Protein AF-0000000068383816 (afdb_homodimer)

pLDDT: mean 80.73, std 21.77, range [24.67, 98.69]

Sequence (370 aa):
SESLVKFLGFCISLQMESKLSLVQVYSIPSPNGDYIQQTVTVDNEKKVAIIHIHGGACSSETIFDYKHGYIAMRIFSQFACFVMKMEKHYFLEIEEIGRLAYELQMMRRMLSGKNLWVKYEPANSFFGDIKEWLIFGKPIEHLCRHIPVYKVERLKSEFPRRNSCFKAGILNIFNISICGKTKIQSESLVKFLGFCISLQMESKLSLVQVYSIPSPNGDYIQQTVTVDNEKKVAIIHIHGGACSSETIFDYKHGYIAMRIFSQFACFVMKMEKHYFLEIEEIGRLAYELQMMRRMLSGKNLWVKYEPANSFFGDIKEWLIFGKPIEHLCRHIPVYKVERLKSEFPRRNSCFKAGILNIFNISICGKTKIQ

Organism: Naja naja (NCBI:txid35670)

InterPro domains:
  IPR007084 BRICHOS domain [PF04089] (57-151)
  IPR007084 BRICHOS domain [PS50869] (54-152)
  IPR007084 BRICHOS domain [SM01039] (54-152)
  IPR051772 Gastrokine [PTHR16483] (23-182)

Structure (mmCIF, N/CA/C/O backbone):
data_AF-0000000068383816-model_v1
#
loop_
_entity.id
_entity.type
_entity.pdbx_description
1 polymer Gastrokine-2
#
loop_
_atom_site.group_PDB
_atom_site.id
_atom_site.type_symbol
_atom_site.label_atom_id
_atom_site.label_alt_id
_atom_site.label_comp_id
_atom_site.label_asym_id
_atom_site.label_entity_id
_atom_site.label_seq_id
_atom_site.pdbx_PDB_ins_code
_atom_site.Cartn_x
_atom_site.Cartn_y
_atom_site.Cartn_z
_atom_site.occupancy
_atom_site.B_iso_or_equiv
_atom_site.auth_seq_id
_atom_site.auth_comp_id
_atom_site.auth_asym_id
_atom_site.auth_atom_id
_atom_site.pdbx_PDB_model_num
ATOM 1 N N . SER A 1 1 ? 45.125 -2.578 3.311 1 24.89 1 SER A N 1
ATOM 2 C CA . SER A 1 1 ? 44 -3.486 3.131 1 24.89 1 SER A CA 1
ATOM 3 C C . SER A 1 1 ? 42.688 -2.826 3.537 1 24.89 1 SER A C 1
ATOM 5 O O . SER A 1 1 ? 41.75 -2.734 2.732 1 24.89 1 SER A O 1
ATOM 7 N N . GLU A 1 2 ? 41.781 -3.184 4.621 1 29.2 2 GLU A N 1
ATOM 8 C CA . GLU A 1 2 ? 40.375 -2.9 4.574 1 29.2 2 GLU A CA 1
ATOM 9 C C . GLU A 1 2 ? 40.094 -1.407 4.734 1 29.2 2 GLU A C 1
ATOM 11 O O . GLU A 1 2 ? 38.938 -0.999 4.949 1 29.2 2 GLU A O 1
ATOM 16 N N . SER A 1 3 ? 40.75 -0.587 4.465 1 24.72 3 SER A N 1
ATOM 17 C CA . SER A 1 3 ? 40.625 0.845 4.703 1 24.72 3 SER A CA 1
ATOM 18 C C . SER A 1 3 ? 39.562 1.454 3.797 1 24.72 3 SER A C 1
ATOM 20 O O . SER A 1 3 ? 38.75 2.273 4.242 1 24.72 3 SER A O 1
ATOM 22 N N . LEU A 1 4 ? 39.531 1.49 2.359 1 25.45 4 LEU A N 1
ATOM 23 C CA . LEU A 1 4 ? 39.219 2.396 1.262 1 25.45 4 LEU A CA 1
ATOM 24 C C . LEU A 1 4 ? 37.812 2.152 0.751 1 25.45 4 LEU A C 1
ATOM 26 O O . LEU A 1 4 ? 37.406 2.664 -0.303 1 25.45 4 LEU A O 1
ATOM 30 N N . VAL A 1 5 ? 36.938 1.295 1.045 1 26.3 5 VAL A N 1
ATOM 31 C CA . VAL A 1 5 ? 35.594 1.004 0.627 1 26.3 5 VAL A CA 1
ATOM 32 C C . VAL A 1 5 ? 34.688 2.188 0.961 1 26.3 5 VAL A C 1
ATOM 34 O O . VAL A 1 5 ? 34.188 2.307 2.09 1 26.3 5 VAL A O 1
ATOM 37 N N . LYS A 1 6 ? 35 3.688 0.8 1 26.39 6 LYS A N 1
ATOM 38 C CA . LYS A 1 6 ? 34.688 5.105 0.92 1 26.39 6 LYS A CA 1
ATOM 39 C C . LYS A 1 6 ? 33.406 5.445 0.13 1 26.39 6 LYS A C 1
ATOM 41 O O . LYS A 1 6 ? 32.969 4.664 -0.718 1 26.39 6 LYS A O 1
ATOM 46 N N . PHE A 1 7 ? 33.156 6.711 -0.547 1 24.67 7 PHE A N 1
ATOM 47 C CA . PHE A 1 7 ? 32.688 8.055 -0.873 1 24.67 7 PHE A CA 1
ATOM 48 C C . PHE A 1 7 ? 31.953 8.055 -2.203 1 24.67 7 PHE A C 1
ATOM 50 O O . PHE A 1 7 ? 31.266 9.031 -2.539 1 24.67 7 PHE A O 1
ATOM 57 N N . LEU A 1 8 ? 32.156 7.316 -3.223 1 26.72 8 LEU A N 1
ATOM 58 C CA . LEU A 1 8 ? 32 7.824 -4.582 1 26.72 8 LEU A CA 1
ATOM 59 C C . LEU A 1 8 ? 30.531 8.023 -4.926 1 26.72 8 LEU A C 1
ATOM 61 O O . LEU A 1 8 ? 29.656 7.426 -4.297 1 26.72 8 LEU A O 1
ATOM 65 N N . GLY A 1 9 ? 30.141 8.258 -6.336 1 27.19 9 GLY A N 1
ATOM 66 C CA . GLY A 1 9 ? 29.641 9.234 -7.293 1 27.19 9 GLY A CA 1
ATOM 67 C C . GLY A 1 9 ? 28.156 9.07 -7.598 1 27.19 9 GLY A C 1
ATOM 68 O O . GLY A 1 9 ? 27.469 10.047 -7.883 1 27.19 9 GLY A O 1
ATOM 69 N N . PHE A 1 10 ? 27.672 8.062 -7.953 1 26.97 10 PHE A N 1
ATOM 70 C CA . PHE A 1 10 ? 26.406 8.398 -8.586 1 26.97 10 PHE A CA 1
ATOM 71 C C . PHE A 1 10 ? 25.438 8.992 -7.57 1 26.97 10 PHE A C 1
ATOM 73 O O . PHE A 1 10 ? 25.047 8.328 -6.605 1 26.97 10 PHE A O 1
ATOM 80 N N . CYS A 1 11 ? 25.453 10.266 -7.102 1 29.86 11 CYS A N 1
ATOM 81 C CA . CYS A 1 11 ? 24.859 11.586 -7.309 1 29.86 11 CYS A CA 1
ATOM 82 C C . CYS A 1 11 ? 23.781 11.531 -8.391 1 29.86 11 CYS A C 1
ATOM 84 O O . CYS A 1 11 ? 24.094 11.469 -9.578 1 29.86 11 CYS A O 1
ATOM 86 N N . ILE A 1 12 ? 23.203 10.438 -8.711 1 31.75 12 ILE A N 1
ATOM 87 C CA . ILE A 1 12 ? 21.969 10.68 -9.445 1 31.75 12 ILE A CA 1
ATOM 88 C C . ILE A 1 12 ? 21.453 12.07 -9.125 1 31.75 12 ILE A C 1
ATOM 90 O O . ILE A 1 12 ? 21.078 12.359 -7.984 1 31.75 12 ILE A O 1
ATOM 94 N N . SER A 1 13 ? 22.094 12.992 -9.656 1 30.14 13 SER A N 1
ATOM 95 C CA . SER A 1 13 ? 21.797 14.391 -9.977 1 30.14 13 SER A CA 1
ATOM 96 C C . SER A 1 13 ? 20.328 14.562 -10.367 1 30.14 13 SER A C 1
ATOM 98 O O . SER A 1 13 ? 19.953 14.273 -11.508 1 30.14 13 SER A O 1
ATOM 100 N N . LEU A 1 14 ? 19.422 13.805 -10.023 1 30.92 14 LEU A N 1
ATOM 101 C CA . LEU A 1 14 ? 18.188 14.586 -10.109 1 30.92 14 LEU A CA 1
ATOM 102 C C . LEU A 1 14 ? 18.469 16.078 -9.977 1 30.92 14 LEU A C 1
ATOM 104 O O . LEU A 1 14 ? 18.641 16.578 -8.867 1 30.92 14 LEU A O 1
ATOM 108 N N . GLN A 1 15 ? 19.406 16.578 -10.719 1 30.91 15 GLN A N 1
ATOM 109 C CA . GLN A 1 15 ? 19.344 17.875 -11.375 1 30.91 15 GLN A CA 1
ATOM 110 C C . GLN A 1 15 ? 17.938 18.203 -11.875 1 30.91 15 GLN A C 1
ATOM 112 O O . GLN A 1 15 ? 17.562 17.781 -12.969 1 30.91 15 GLN A O 1
ATOM 117 N N . MET A 1 16 ? 16.859 17.703 -11.281 1 31.56 16 MET A N 1
ATOM 118 C CA . MET A 1 16 ? 15.766 18.641 -11.508 1 31.56 16 MET A CA 1
ATOM 119 C C . MET A 1 16 ? 16.312 20.031 -11.797 1 31.56 16 MET A C 1
ATOM 121 O O . MET A 1 16 ? 16.859 20.688 -10.914 1 31.56 16 MET A O 1
ATOM 125 N N . GLU A 1 17 ? 17.078 20.25 -12.805 1 35.31 17 GLU A N 1
ATOM 126 C CA . GLU A 1 17 ? 16.875 21.594 -13.336 1 35.31 17 GLU A CA 1
ATOM 127 C C . GLU A 1 17 ? 15.492 22.141 -12.961 1 35.31 17 GLU A C 1
ATOM 129 O O . GLU A 1 17 ? 14.508 21.875 -13.656 1 35.31 17 GLU A O 1
ATOM 134 N N . SER A 1 18 ? 15.023 21.672 -11.977 1 32.88 18 SER A N 1
ATOM 135 C CA . SER A 1 18 ? 13.867 22.422 -11.508 1 32.88 18 SER A CA 1
ATOM 136 C C . SER A 1 18 ? 14 23.906 -11.859 1 32.88 18 SER A C 1
ATOM 138 O O . SER A 1 18 ? 14.977 24.562 -11.477 1 32.88 18 SER A O 1
ATOM 140 N N . LYS A 1 19 ? 13.977 24.375 -12.836 1 35.88 19 LYS A N 1
ATOM 141 C CA . LYS A 1 19 ? 13.234 25.609 -12.641 1 35.88 19 LYS A CA 1
ATOM 142 C C . LYS A 1 19 ? 12.5 25.609 -11.297 1 35.88 19 LYS A C 1
ATOM 144 O O . LYS A 1 19 ? 11.68 24.719 -11.039 1 35.88 19 LYS A O 1
ATOM 149 N N . LEU A 1 20 ? 13.148 25.766 -10.039 1 42.06 20 LEU A N 1
ATOM 150 C CA . LEU A 1 20 ? 12.836 25.891 -8.625 1 42.06 20 LEU A CA 1
ATOM 151 C C . LEU A 1 20 ? 11.352 26.156 -8.414 1 42.06 20 LEU A C 1
ATOM 153 O O . LEU A 1 20 ? 10.898 27.297 -8.453 1 42.06 20 LEU A O 1
ATOM 157 N N . SER A 1 21 ? 10.633 25.578 -9.062 1 54.44 21 SER A N 1
ATOM 158 C CA . SER A 1 21 ? 9.312 25.953 -8.578 1 54.44 21 SER A CA 1
ATOM 159 C C . SER A 1 21 ? 9.227 25.844 -7.059 1 54.44 21 SER A C 1
ATOM 161 O O . SER A 1 21 ? 9.727 24.891 -6.473 1 54.44 21 SER A O 1
ATOM 163 N N . LEU A 1 22 ? 9.328 26.891 -6.426 1 75.31 22 LEU A N 1
ATOM 164 C CA . LEU A 1 22 ? 9.156 27.109 -4.996 1 75.31 22 LEU A CA 1
ATOM 165 C C . LEU A 1 22 ? 8.039 26.219 -4.441 1 75.31 22 LEU A C 1
ATOM 167 O O . LEU A 1 22 ? 8.07 25.844 -3.268 1 75.31 22 LEU A O 1
ATOM 171 N N . VAL A 1 23 ? 7.262 25.625 -5.445 1 75.25 23 VAL A N 1
ATOM 172 C CA . VAL A 1 23 ? 6.148 24.781 -5.012 1 75.25 23 VAL A CA 1
ATOM 173 C C . VAL A 1 23 ? 6.25 23.422 -5.676 1 75.25 23 VAL A C 1
ATOM 175 O O . VAL A 1 23 ? 6.418 23.312 -6.895 1 75.25 23 VAL A O 1
ATOM 178 N N . GLN A 1 24 ? 6.336 22.25 -4.977 1 82.88 24 GLN A N 1
ATOM 179 C CA . GLN A 1 24 ? 6.348 20.859 -5.445 1 82.88 24 GLN A CA 1
ATOM 180 C C . GLN A 1 24 ? 5.039 20.156 -5.113 1 82.88 24 GLN A C 1
ATOM 182 O O . GLN A 1 24 ? 4.496 20.328 -4.016 1 82.88 24 GLN A O 1
ATOM 187 N N . VAL A 1 25 ? 4.477 19.438 -6.094 1 82.81 25 VAL A N 1
ATOM 188 C CA . VAL A 1 25 ? 3.213 18.719 -5.91 1 82.81 25 VAL A CA 1
ATOM 189 C C . VAL A 1 25 ? 3.398 17.234 -6.215 1 82.81 25 VAL A C 1
ATOM 191 O O . VAL A 1 25 ? 3.965 16.875 -7.25 1 82.81 25 VAL A O 1
ATOM 194 N N . TYR A 1 26 ? 2.99 16.406 -5.328 1 87.56 26 TYR A N 1
ATOM 195 C CA . TYR A 1 26 ? 3.059 14.961 -5.48 1 87.56 26 TYR A CA 1
ATOM 196 C C . TYR A 1 26 ? 1.674 14.336 -5.375 1 87.56 26 TYR A C 1
ATOM 198 O O . TYR A 1 26 ? 0.978 14.516 -4.375 1 87.56 26 TYR A O 1
ATOM 206 N N . SER A 1 27 ? 1.287 13.609 -6.426 1 85.88 27 SER A N 1
ATOM 207 C CA . SER A 1 27 ? 0.044 12.844 -6.426 1 85.88 27 SER A CA 1
ATOM 208 C C . SER A 1 27 ? 0.303 11.367 -6.148 1 85.88 27 SER A C 1
ATOM 210 O O . SER A 1 27 ? 0.992 10.703 -6.922 1 85.88 27 SER A O 1
ATOM 212 N N . ILE A 1 28 ? -0.219 10.93 -5.098 1 83.5 28 ILE A N 1
ATOM 213 C CA . ILE A 1 28 ? 0.067 9.57 -4.66 1 83.5 28 ILE A CA 1
ATOM 214 C C . ILE A 1 28 ? -1.201 8.727 -4.746 1 83.5 28 ILE A C 1
ATOM 216 O O . ILE A 1 28 ? -2.152 8.945 -3.996 1 83.5 28 ILE A O 1
ATOM 220 N N . PRO A 1 29 ? -1.196 7.816 -5.59 1 75.44 29 PRO A N 1
ATOM 221 C CA . PRO A 1 29 ? -2.367 6.945 -5.688 1 75.44 29 PRO A CA 1
ATOM 222 C C . PRO A 1 29 ? -2.445 5.93 -4.547 1 75.44 29 PRO A C 1
ATOM 224 O O . PRO A 1 29 ? -1.446 5.68 -3.871 1 75.44 29 PRO A O 1
ATOM 227 N N . SER A 1 30 ? -3.66 5.461 -4.305 1 70.69 30 SER A N 1
ATOM 228 C CA . SER A 1 30 ? -3.85 4.402 -3.32 1 70.69 30 SER A CA 1
ATOM 229 C C . SER A 1 30 ? -3.229 3.092 -3.791 1 70.69 30 SER A C 1
ATOM 231 O O . SER A 1 30 ? -3.244 2.783 -4.984 1 70.69 30 SER A O 1
ATOM 233 N N . PRO A 1 31 ? -2.598 2.373 -2.855 1 61.19 31 PRO A N 1
ATOM 234 C CA . PRO A 1 31 ? -1.978 1.115 -3.281 1 61.19 31 PRO A CA 1
ATOM 235 C C . PRO A 1 31 ? -3.002 0.068 -3.713 1 61.19 31 PRO A C 1
ATOM 237 O O . PRO A 1 31 ? -2.678 -0.833 -4.488 1 61.19 31 PRO A O 1
ATOM 240 N N . ASN A 1 32 ? -4.129 0.081 -3.021 1 56.88 32 ASN A N 1
ATOM 241 C CA . ASN A 1 32 ? -5.078 -1.01 -3.215 1 56.88 32 ASN A CA 1
ATOM 242 C C . ASN A 1 32 ? -6.066 -0.702 -4.34 1 56.88 32 ASN A C 1
ATOM 244 O O . ASN A 1 32 ? -7.098 -1.361 -4.461 1 56.88 32 ASN A O 1
ATOM 248 N N . GLY A 1 33 ? -5.66 0.242 -5.094 1 55.19 33 GLY A N 1
ATOM 249 C CA . GLY A 1 33 ? -6.59 0.592 -6.156 1 55.19 33 GLY A CA 1
ATOM 250 C C . GLY A 1 33 ? -7.852 1.264 -5.648 1 55.19 33 GLY A C 1
ATOM 251 O O . GLY A 1 33 ? -8.812 1.436 -6.398 1 55.19 33 GLY A O 1
ATOM 252 N N . ASP A 1 34 ? -7.785 1.363 -4.344 1 60.03 34 ASP A N 1
ATOM 253 C CA . ASP A 1 34 ? -8.977 2.062 -3.861 1 60.03 34 ASP A CA 1
ATOM 254 C C . ASP A 1 34 ? -8.969 3.525 -4.297 1 60.03 34 ASP A C 1
ATOM 256 O O . ASP A 1 34 ? -8.062 3.959 -5.016 1 60.03 34 ASP A O 1
ATOM 260 N N . TYR A 1 35 ? -10.086 4.094 -4.113 1 64.38 35 TYR A N 1
ATOM 261 C CA . TYR A 1 35 ? -10.32 5.434 -4.637 1 64.38 35 TYR A CA 1
ATOM 262 C C . TYR A 1 35 ? -9.648 6.488 -3.764 1 64.38 35 TYR A C 1
ATOM 264 O O . TYR A 1 35 ? -9.758 7.688 -4.027 1 64.38 35 TYR A O 1
ATOM 272 N N . ILE A 1 36 ? -8.852 6.055 -2.77 1 74.38 36 ILE A N 1
ATOM 273 C CA . ILE A 1 36 ? -8.258 7.062 -1.896 1 74.38 36 ILE A CA 1
ATOM 274 C C . ILE A 1 36 ? -6.93 7.539 -2.482 1 74.38 36 ILE A C 1
ATOM 276 O O . ILE A 1 36 ? -6.023 6.734 -2.715 1 74.38 36 ILE A O 1
ATOM 280 N N . GLN A 1 37 ? -6.883 8.734 -2.879 1 86.19 37 GLN A N 1
ATOM 281 C CA . GLN A 1 37 ? -5.691 9.391 -3.404 1 86.19 37 GLN A CA 1
ATOM 282 C C . GLN A 1 37 ? -5.262 10.547 -2.508 1 86.19 37 GLN A C 1
ATOM 284 O O . GLN A 1 37 ? -6.07 11.094 -1.756 1 86.19 37 GLN A O 1
ATOM 289 N N . GLN A 1 38 ? -3.99 10.758 -2.504 1 92.44 38 GLN A N 1
ATOM 290 C CA . GLN A 1 38 ? -3.551 11.93 -1.751 1 92.44 38 GLN A CA 1
ATOM 291 C C . GLN A 1 38 ? -2.604 12.789 -2.578 1 92.44 38 GLN A C 1
ATOM 293 O O . GLN A 1 38 ? -1.92 12.289 -3.475 1 92.44 38 GLN A O 1
ATOM 298 N N . THR A 1 39 ? -2.707 14.117 -2.342 1 93.44 39 THR A N 1
ATOM 299 C CA . THR A 1 39 ? -1.828 15.094 -2.977 1 93.44 39 THR A CA 1
ATOM 300 C C . THR A 1 39 ? -1.02 15.852 -1.93 1 93.44 39 THR A C 1
ATOM 302 O O . THR A 1 39 ? -1.569 16.312 -0.926 1 93.44 39 THR A O 1
ATOM 305 N N . VAL A 1 40 ? 0.266 15.859 -2.137 1 95.44 40 VAL A N 1
ATOM 306 C CA . VAL A 1 40 ? 1.178 16.578 -1.247 1 95.44 40 VAL A CA 1
ATOM 307 C C . VAL A 1 40 ? 1.784 17.766 -1.979 1 95.44 40 VAL A C 1
ATOM 309 O O . VAL A 1 40 ? 2.439 17.609 -3.01 1 95.44 40 VAL A O 1
ATOM 312 N N . THR A 1 41 ? 1.507 18.984 -1.49 1 95.88 41 THR A N 1
ATOM 313 C CA . THR A 1 41 ? 2.088 20.219 -2.012 1 95.88 41 THR A CA 1
ATOM 314 C C . THR A 1 41 ? 3.076 20.812 -1.015 1 95.88 41 THR A C 1
ATOM 316 O O . THR A 1 41 ? 2.73 21.047 0.145 1 95.88 41 THR A O 1
ATOM 319 N N . VAL A 1 42 ? 4.285 21.016 -1.474 1 95.31 42 VAL A N 1
ATOM 320 C CA . VAL A 1 42 ? 5.312 21.609 -0.622 1 95.31 42 VAL A CA 1
ATOM 321 C C . VAL A 1 42 ? 5.738 22.953 -1.186 1 95.31 42 VAL A C 1
ATOM 323 O O . VAL A 1 42 ? 6.25 23.031 -2.305 1 95.31 42 VAL A O 1
ATOM 326 N N . ASP A 1 43 ? 5.414 23.984 -0.434 1 94.94 43 ASP A N 1
ATOM 327 C CA . ASP A 1 43 ? 5.863 25.344 -0.755 1 94.94 43 ASP A CA 1
ATOM 328 C C . ASP A 1 43 ? 7.086 25.719 0.075 1 94.94 43 ASP A C 1
ATOM 330 O O . ASP A 1 43 ? 6.957 26.141 1.226 1 94.94 43 ASP A O 1
ATOM 334 N N . ASN A 1 44 ? 8.219 25.688 -0.536 1 90.94 44 ASN A N 1
ATOM 335 C CA . ASN A 1 44 ? 9.461 25.906 0.194 1 90.94 44 ASN A CA 1
ATOM 336 C C . ASN A 1 44 ? 9.688 27.391 0.485 1 90.94 44 ASN A C 1
ATOM 338 O O . ASN A 1 44 ? 10.414 27.75 1.415 1 90.94 44 ASN A O 1
ATOM 342 N N . GLU A 1 45 ? 9.133 28.156 -0.297 1 91.62 45 GLU A N 1
ATOM 343 C CA . GLU A 1 45 ? 9.234 29.594 -0.061 1 91.62 45 GLU A CA 1
ATOM 344 C C . GLU A 1 45 ? 8.445 30.016 1.176 1 91.62 45 GLU A C 1
ATOM 346 O O . GLU A 1 45 ? 8.961 30.719 2.041 1 91.62 45 GLU A O 1
ATOM 351 N N . LYS A 1 46 ? 7.273 29.531 1.236 1 94.56 46 LYS A N 1
ATOM 352 C CA . LYS A 1 46 ? 6.391 29.891 2.342 1 94.56 46 LYS A CA 1
ATOM 353 C C . LYS A 1 46 ? 6.59 28.953 3.531 1 94.56 46 LYS A C 1
ATOM 355 O O . LYS A 1 46 ? 6.086 29.219 4.625 1 94.56 46 LYS A O 1
ATOM 360 N N . LYS A 1 47 ? 7.355 27.875 3.318 1 95.31 47 LYS A N 1
ATOM 361 C CA . LYS A 1 47 ? 7.625 26.844 4.324 1 95.31 47 LYS A CA 1
ATOM 362 C C . LYS A 1 47 ? 6.328 26.203 4.82 1 95.31 47 LYS A C 1
ATOM 364 O O . LYS A 1 47 ? 6.109 26.094 6.027 1 95.31 47 LYS A O 1
ATOM 369 N N . VAL A 1 48 ? 5.535 25.828 3.832 1 97.19 48 VAL A N 1
ATOM 370 C CA . VAL A 1 48 ? 4.238 25.219 4.105 1 97.19 48 VAL A CA 1
ATOM 371 C C . VAL A 1 48 ? 4.074 23.953 3.277 1 97.19 48 VAL A C 1
ATOM 373 O O . VAL A 1 48 ? 4.422 23.922 2.094 1 97.19 48 VAL A O 1
ATOM 376 N N . ALA A 1 49 ? 3.594 22.906 3.949 1 97.56 49 ALA A N 1
ATOM 377 C CA . ALA A 1 49 ? 3.172 21.703 3.246 1 97.56 49 ALA A CA 1
ATOM 378 C C . ALA A 1 49 ? 1.665 21.484 3.377 1 97.56 49 ALA A C 1
ATOM 380 O O . ALA A 1 49 ? 1.11 21.594 4.473 1 97.56 49 ALA A O 1
ATOM 381 N N . ILE A 1 50 ? 0.998 21.266 2.246 1 97.94 50 ILE A N 1
ATOM 382 C CA . ILE A 1 50 ? -0.445 21.047 2.207 1 97.94 50 ILE A CA 1
ATOM 383 C C . ILE A 1 50 ? -0.746 19.641 1.681 1 97.94 50 ILE A C 1
ATOM 385 O O . ILE A 1 50 ? -0.296 19.266 0.594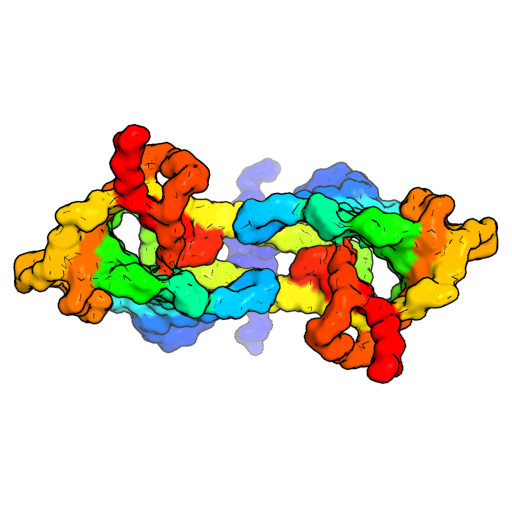 1 97.94 50 ILE A O 1
ATOM 389 N N . ILE A 1 51 ? -1.486 18.891 2.465 1 97.5 51 ILE A N 1
ATOM 390 C CA . ILE A 1 51 ? -1.846 17.531 2.094 1 97.5 51 ILE A CA 1
ATOM 391 C C . ILE A 1 51 ? -3.357 17.422 1.907 1 97.5 51 ILE A C 1
ATOM 393 O O . ILE A 1 51 ? -4.125 17.812 2.791 1 97.5 51 ILE A O 1
ATOM 397 N N . HIS A 1 52 ? -3.746 16.969 0.771 1 96.62 52 HIS A N 1
ATOM 398 C CA . HIS A 1 52 ? -5.145 16.656 0.507 1 96.62 52 HIS A CA 1
ATOM 399 C C . HIS A 1 52 ? -5.367 15.148 0.422 1 96.62 52 HIS A C 1
ATOM 401 O O . HIS A 1 52 ? -4.762 14.477 -0.416 1 96.62 52 HIS A O 1
ATOM 407 N N . ILE A 1 53 ? -6.125 14.664 1.239 1 93.38 53 ILE A N 1
ATOM 408 C CA . ILE A 1 53 ? -6.598 13.289 1.116 1 93.38 53 ILE A CA 1
ATOM 409 C C . ILE A 1 53 ? -7.98 13.273 0.469 1 93.38 53 ILE A C 1
ATOM 411 O O . ILE A 1 53 ? -8.922 13.875 0.99 1 93.38 53 ILE A O 1
ATOM 415 N N . HIS A 1 54 ? -7.996 12.68 -0.676 1 90.88 54 HIS A N 1
ATOM 416 C CA . HIS A 1 54 ? -9.25 12.5 -1.402 1 90.88 54 HIS A CA 1
ATOM 417 C C . HIS A 1 54 ? -9.852 11.125 -1.138 1 90.88 54 HIS A C 1
ATOM 419 O O . HIS A 1 54 ? -9.484 10.148 -1.798 1 90.88 54 HIS A O 1
ATOM 425 N N . GLY A 1 55 ? -10.703 11.102 -0.193 1 87.88 55 GLY A N 1
ATOM 426 C CA . GLY A 1 55 ? -11.266 9.812 0.193 1 87.88 55 GLY A CA 1
ATOM 427 C C . GLY A 1 55 ? -12.766 9.867 0.447 1 87.88 55 GLY A C 1
ATOM 428 O O . GLY A 1 55 ? -13.266 9.227 1.37 1 87.88 55 GLY A O 1
ATOM 429 N N . GLY A 1 56 ? -13.469 10.695 -0.321 1 87.44 56 GLY A N 1
ATOM 430 C CA . GLY A 1 56 ? -14.898 10.797 -0.09 1 87.44 56 GLY A CA 1
ATOM 431 C C . GLY A 1 56 ? -15.242 11.273 1.309 1 87.44 56 GLY A C 1
ATOM 432 O O . GLY A 1 56 ? -14.836 12.359 1.719 1 87.44 56 GLY A O 1
ATOM 433 N N . ALA A 1 57 ? -15.812 10.398 2.107 1 86.62 57 ALA A N 1
ATOM 434 C CA . ALA A 1 57 ? -16.203 10.75 3.469 1 86.62 57 ALA A CA 1
ATOM 435 C C . ALA A 1 57 ? -14.992 10.867 4.383 1 86.62 57 ALA A C 1
ATOM 437 O O . ALA A 1 57 ? -15.078 11.438 5.473 1 86.62 57 ALA A O 1
ATOM 438 N N . CYS A 1 58 ? -13.859 10.375 3.936 1 86.5 58 CYS A N 1
ATOM 439 C CA . CYS A 1 58 ? -12.641 10.422 4.73 1 86.5 58 CYS A CA 1
ATOM 440 C C . CYS A 1 58 ? -11.695 11.5 4.223 1 86.5 58 CYS A C 1
ATOM 442 O O . CYS A 1 58 ? -10.516 11.516 4.566 1 86.5 58 CYS A O 1
ATOM 444 N N . SER A 1 59 ? -12.297 12.336 3.383 1 93.69 59 SER A N 1
ATOM 445 C CA . SER A 1 59 ? -11.461 13.398 2.82 1 93.69 59 SER A CA 1
ATOM 446 C C . SER A 1 59 ? -11.008 14.375 3.898 1 93.69 59 SER A C 1
ATOM 448 O O . SER A 1 59 ? -11.773 14.719 4.801 1 93.69 59 SER A O 1
ATOM 450 N N . SER A 1 60 ? -9.836 14.773 3.818 1 97.12 60 SER A N 1
ATOM 451 C CA . SER A 1 60 ? -9.266 15.711 4.781 1 97.12 60 SER A CA 1
ATOM 452 C C . SER A 1 60 ? -8.188 16.578 4.137 1 97.12 60 SER A C 1
ATOM 454 O O . SER A 1 60 ? -7.707 16.266 3.043 1 97.12 60 SER A O 1
ATOM 456 N N . GLU A 1 61 ? -7.941 17.688 4.746 1 98 61 GLU A N 1
ATOM 457 C CA . GLU A 1 61 ? -6.832 18.562 4.371 1 98 61 GLU A CA 1
ATOM 458 C C . GLU A 1 61 ? -5.961 18.891 5.578 1 98 61 GLU A C 1
ATOM 460 O O . GLU A 1 61 ? -6.473 19.266 6.633 1 98 61 GLU A O 1
ATOM 465 N N . THR A 1 62 ? -4.688 18.656 5.453 1 98.5 62 THR A N 1
ATOM 466 C CA . THR A 1 62 ? -3.723 18.938 6.508 1 98.5 62 THR A CA 1
ATOM 467 C C . THR A 1 62 ? -2.717 20 6.051 1 98.5 62 THR A C 1
ATOM 469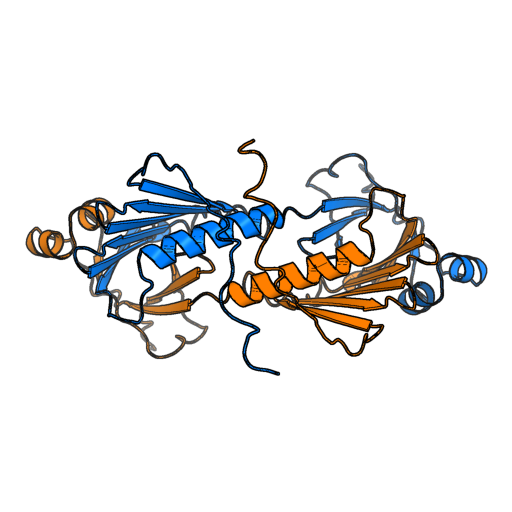 O O . THR A 1 62 ? -2.209 19.938 4.93 1 98.5 62 THR A O 1
ATOM 472 N N . ILE A 1 63 ? -2.482 20.969 6.906 1 98.5 63 ILE A N 1
ATOM 473 C CA . ILE A 1 63 ? -1.473 21.984 6.629 1 98.5 63 ILE A CA 1
ATOM 474 C C . ILE A 1 63 ? -0.389 21.938 7.703 1 98.5 63 ILE A C 1
ATOM 476 O O . ILE A 1 63 ? -0.688 22 8.898 1 98.5 63 ILE A O 1
ATOM 480 N N . PHE A 1 64 ? 0.829 21.734 7.273 1 97.88 64 PHE A N 1
ATOM 481 C CA . PHE A 1 64 ? 2.004 21.969 8.102 1 97.88 64 PHE A CA 1
ATOM 482 C C . PHE A 1 64 ? 2.576 23.359 7.855 1 97.88 64 PHE A C 1
ATOM 484 O O . PHE A 1 64 ? 3.121 23.625 6.781 1 97.88 64 PHE A O 1
ATOM 491 N N . ASP A 1 65 ? 2.426 24.219 8.797 1 97.62 65 ASP A N 1
ATOM 492 C CA . ASP A 1 65 ? 2.975 25.562 8.688 1 97.62 65 ASP A CA 1
ATOM 493 C C . ASP A 1 65 ? 4.254 25.703 9.508 1 97.62 65 ASP A C 1
ATOM 495 O O . ASP A 1 65 ? 4.203 25.984 10.711 1 97.62 65 ASP A O 1
ATOM 499 N N . TYR A 1 66 ? 5.363 25.641 8.852 1 96 66 TYR A N 1
ATOM 500 C CA . TYR A 1 66 ? 6.645 25.609 9.547 1 96 66 TYR A CA 1
ATOM 501 C C . TYR A 1 66 ? 7.082 27 9.977 1 96 66 TYR A C 1
ATOM 503 O O . TYR A 1 66 ? 7.914 27.156 10.875 1 96 66 TYR A O 1
ATOM 511 N N . LYS A 1 67 ? 6.598 27.953 9.289 1 95.38 67 LYS A N 1
ATOM 512 C CA . LYS A 1 67 ? 6.926 29.312 9.664 1 95.38 67 LYS A CA 1
ATOM 513 C C . LYS A 1 67 ? 6.359 29.672 11.039 1 95.38 67 LYS A C 1
ATOM 515 O O . LYS A 1 67 ? 7.031 30.297 11.852 1 95.38 67 LYS A O 1
ATOM 520 N N . HIS A 1 68 ? 5.141 29.297 11.297 1 96.31 68 HIS A N 1
ATOM 521 C CA . HIS A 1 68 ? 4.473 29.625 12.555 1 96.31 68 HIS A CA 1
ATOM 522 C C . HIS A 1 68 ? 4.555 28.484 13.547 1 96.31 68 HIS A C 1
ATOM 524 O O . HIS A 1 68 ? 4.246 28.656 14.734 1 96.31 68 HIS A O 1
ATOM 530 N N . GLY A 1 69 ? 4.855 27.234 13.039 1 96.06 69 GLY A N 1
ATOM 531 C CA . GLY A 1 69 ? 5.098 26.109 13.922 1 96.06 69 GLY A CA 1
ATOM 532 C C . GLY A 1 69 ? 3.826 25.375 14.32 1 96.06 69 GLY A C 1
ATOM 533 O O . GLY A 1 69 ? 3.734 24.844 15.43 1 96.06 69 GLY A O 1
ATOM 534 N N . TYR A 1 70 ? 2.797 25.5 13.5 1 97.5 70 TYR A N 1
ATOM 535 C CA . TYR A 1 70 ? 1.531 24.844 13.82 1 97.5 70 TYR A CA 1
ATOM 536 C C . TYR A 1 70 ? 1.097 23.906 12.695 1 97.5 70 TYR A C 1
ATOM 538 O O . TYR A 1 70 ? 1.502 24.094 11.539 1 97.5 70 TYR A O 1
ATOM 546 N N . ILE A 1 71 ? 0.321 22.875 13.07 1 98 71 ILE A N 1
ATOM 547 C CA . ILE A 1 71 ? -0.354 21.984 12.133 1 98 71 ILE A CA 1
ATOM 548 C C . ILE A 1 71 ? -1.866 22.141 12.273 1 98 71 ILE A C 1
ATOM 550 O O . ILE A 1 71 ? -2.379 22.344 13.375 1 98 71 ILE A O 1
ATOM 554 N N . ALA A 1 72 ? -2.555 22.125 11.188 1 98.62 72 ALA A N 1
ATOM 555 C CA . ALA A 1 72 ? -4.016 22.125 11.18 1 98.62 72 ALA A CA 1
ATOM 556 C C . ALA A 1 72 ? -4.562 21.016 10.297 1 98.62 72 ALA A C 1
ATOM 558 O O . ALA A 1 72 ? -4.039 20.75 9.211 1 98.62 72 ALA A O 1
ATOM 559 N N . MET A 1 73 ? -5.59 20.359 10.773 1 98.69 73 MET A N 1
ATOM 560 C CA . MET A 1 73 ? -6.254 19.266 10.07 1 98.69 73 MET A CA 1
ATOM 561 C C . MET A 1 73 ? -7.754 19.516 9.969 1 98.69 73 MET A C 1
ATOM 563 O O . MET A 1 73 ? -8.453 19.562 10.984 1 98.69 73 MET A O 1
ATOM 567 N N . ARG A 1 74 ? -8.195 19.719 8.758 1 98.44 74 ARG A N 1
ATOM 568 C CA . ARG A 1 74 ? -9.625 19.859 8.523 1 98.44 74 ARG A CA 1
ATOM 569 C C . ARG A 1 74 ? -10.25 18.547 8.086 1 98.44 74 ARG A C 1
ATOM 571 O O . ARG A 1 74 ? -9.859 17.969 7.062 1 98.44 74 ARG A O 1
ATOM 578 N N . ILE A 1 75 ? -11.18 18.094 8.93 1 97.75 75 ILE A N 1
ATOM 579 C CA . ILE A 1 75 ? -11.953 16.891 8.609 1 97.75 75 ILE A CA 1
ATOM 580 C C . ILE A 1 75 ? -13.312 17.297 8.047 1 97.75 75 ILE A C 1
ATOM 582 O O . ILE A 1 75 ? -14.18 17.781 8.781 1 97.75 75 ILE A O 1
ATOM 586 N N . PHE A 1 76 ? -13.562 16.969 6.777 1 96.44 76 PHE A N 1
ATOM 587 C CA . PHE A 1 76 ? -14.719 17.516 6.082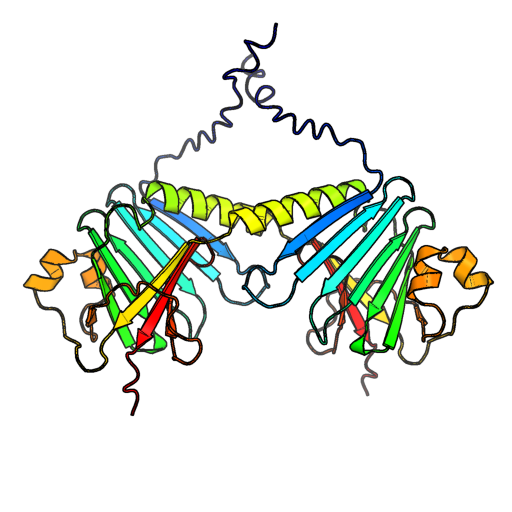 1 96.44 76 PHE A CA 1
ATOM 588 C C . PHE A 1 76 ? -16.016 16.906 6.602 1 96.44 76 PHE A C 1
ATOM 590 O O . PHE A 1 76 ? -17.016 17.594 6.754 1 96.44 76 PHE A O 1
ATOM 597 N N . SER A 1 77 ? -15.906 15.672 6.871 1 94.44 77 SER A N 1
ATOM 598 C CA . SER A 1 77 ? -17.094 14.992 7.363 1 94.44 77 SER A CA 1
ATOM 599 C C . SER A 1 77 ? -17.516 15.523 8.727 1 94.44 77 SER A C 1
ATOM 601 O O . SER A 1 77 ? -18.703 15.453 9.086 1 94.44 77 SER A O 1
ATOM 603 N N . GLN A 1 78 ? -16.656 16.109 9.453 1 94.19 78 GLN A N 1
ATOM 604 C CA . GLN A 1 78 ? -16.938 16.609 10.797 1 94.19 78 GLN A CA 1
ATOM 605 C C . GLN A 1 78 ? -17.203 18.109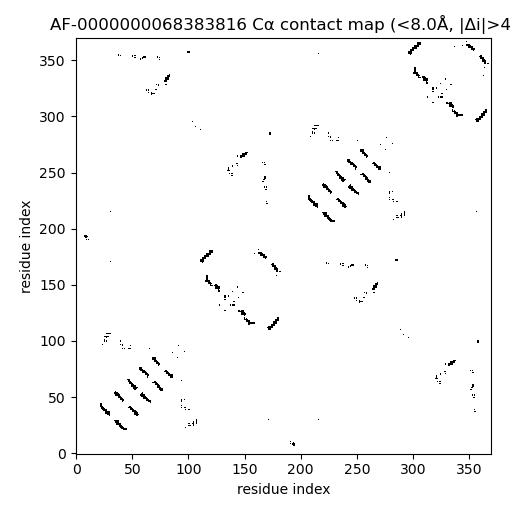 10.773 1 94.19 78 GLN A C 1
ATOM 607 O O . GLN A 1 78 ? -17.609 18.688 11.781 1 94.19 78 GLN A O 1
ATOM 612 N N . PHE A 1 79 ? -16.969 18.703 9.641 1 96 79 PHE A N 1
ATOM 613 C CA . PHE A 1 79 ? -17.078 20.141 9.539 1 96 79 PHE A CA 1
ATOM 614 C C . PHE A 1 79 ? -16.328 20.828 10.68 1 96 79 PHE A C 1
ATOM 616 O O . PHE A 1 79 ? -16.875 21.688 11.359 1 96 79 PHE A O 1
ATOM 623 N N . ALA A 1 80 ? -15.109 20.375 10.836 1 97.31 80 ALA A N 1
ATOM 624 C CA . ALA A 1 80 ? -14.312 20.891 11.945 1 97.31 80 ALA A CA 1
ATOM 625 C C . ALA A 1 80 ? -12.828 20.891 11.602 1 97.31 80 ALA A C 1
ATOM 627 O O . ALA A 1 80 ? -12.398 20.172 10.695 1 97.31 80 ALA A O 1
ATOM 628 N N . CYS A 1 81 ? -12.172 21.734 12.383 1 98.38 81 CYS A N 1
ATOM 629 C CA . CYS A 1 81 ? -10.719 21.828 12.273 1 98.38 81 CYS A CA 1
ATOM 630 C C . CYS A 1 81 ? -10.047 21.453 13.578 1 98.38 81 CYS A C 1
ATOM 632 O O . CYS A 1 81 ? -10.562 21.734 14.656 1 98.38 81 CYS A O 1
ATOM 634 N N . PHE A 1 82 ? -8.867 20.844 13.484 1 98.06 82 PHE A N 1
ATOM 635 C CA . PHE A 1 82 ? -8.055 20.453 14.625 1 98.06 82 PHE A CA 1
ATOM 636 C C . PHE A 1 82 ? -6.648 21.031 14.516 1 98.06 82 PHE A C 1
ATOM 638 O O . PHE A 1 82 ? -5.988 20.859 13.484 1 98.06 82 PHE A O 1
ATOM 645 N N . VAL A 1 83 ? -6.207 21.703 15.562 1 98 83 VAL A N 1
ATOM 646 C CA . VAL A 1 83 ? -4.938 22.406 15.469 1 98 83 VAL A CA 1
ATOM 647 C C . VAL A 1 83 ? -4.023 21.984 16.625 1 98 83 VAL A C 1
ATOM 649 O O . VAL A 1 83 ? -4.496 21.672 17.719 1 98 83 VAL A O 1
ATOM 652 N N . MET A 1 84 ? -2.703 21.969 16.328 1 96.31 84 MET A N 1
ATOM 653 C CA . MET A 1 84 ? -1.715 21.641 17.344 1 96.31 84 MET A CA 1
ATOM 654 C C . MET A 1 84 ? -0.368 22.281 17.031 1 96.31 84 MET A C 1
ATOM 656 O O . MET A 1 84 ? -0.033 22.484 15.859 1 96.31 84 MET A O 1
ATOM 660 N N . LYS A 1 85 ? 0.297 22.594 18.109 1 95.81 85 LYS A N 1
ATOM 661 C CA . LYS A 1 85 ? 1.659 23.094 17.953 1 95.81 85 LYS A CA 1
ATOM 662 C C . LYS A 1 85 ? 2.621 21.969 17.594 1 95.81 85 LYS A C 1
ATOM 664 O O . LYS A 1 85 ? 2.549 20.875 18.156 1 95.81 85 LYS A O 1
ATOM 669 N N . MET A 1 86 ? 3.508 22.25 16.609 1 94.38 86 MET A N 1
ATOM 670 C CA . MET A 1 86 ? 4.492 21.25 16.188 1 94.38 86 MET A CA 1
ATOM 671 C C . MET A 1 86 ? 5.691 21.25 17.141 1 94.38 86 MET A C 1
ATOM 673 O O . MET A 1 86 ? 6.387 22.25 17.266 1 94.38 86 MET A O 1
ATOM 677 N N . GLU A 1 87 ? 5.816 20.109 17.844 1 86.81 87 GLU A N 1
ATOM 678 C CA . GLU A 1 87 ? 6.988 19.938 18.703 1 86.81 87 GLU A CA 1
ATOM 679 C C . GLU A 1 87 ? 8.219 19.562 17.891 1 86.81 87 GLU A C 1
ATOM 681 O O . GLU A 1 87 ? 8.133 18.75 16.953 1 86.81 87 GLU A O 1
ATOM 686 N N . LYS A 1 88 ? 9.211 20.141 18.328 1 77.25 88 LYS A N 1
ATOM 687 C CA . LYS A 1 88 ? 10.469 19.875 17.641 1 77.25 88 LYS A CA 1
ATOM 688 C C . LYS A 1 88 ? 10.828 18.391 17.719 1 77.25 88 LYS A C 1
ATOM 690 O O . LYS A 1 88 ? 10.477 17.703 18.688 1 77.25 88 LYS A O 1
ATOM 695 N N . HIS A 1 89 ? 11.344 17.734 16.781 1 77.06 89 HIS A N 1
ATOM 696 C CA . HIS A 1 89 ? 11.977 16.422 16.688 1 77.06 89 HIS A CA 1
ATOM 697 C C . HIS A 1 89 ? 10.938 15.328 16.438 1 77.06 89 HIS A C 1
ATOM 699 O O . HIS A 1 89 ? 11.289 14.203 16.078 1 77.06 89 HIS A O 1
ATOM 705 N N . TYR A 1 90 ? 9.641 15.711 16.75 1 81.69 90 TYR A N 1
ATOM 706 C CA . TYR A 1 90 ? 8.656 14.664 16.516 1 81.69 90 TYR A CA 1
ATOM 707 C C . TYR A 1 90 ? 8.102 14.727 15.102 1 81.69 90 TYR A C 1
ATOM 709 O O . TYR A 1 90 ? 7.773 13.703 14.508 1 81.69 90 TYR A O 1
ATOM 717 N N . PHE A 1 91 ? 8.109 15.883 14.641 1 90.62 91 PHE A N 1
ATOM 718 C CA . PHE A 1 91 ? 7.504 16.078 13.328 1 90.62 91 PHE A CA 1
ATOM 719 C C . PHE A 1 91 ? 8.562 16 12.227 1 90.62 91 PHE A C 1
ATOM 721 O O . PHE A 1 91 ? 9.742 16.234 12.484 1 90.62 91 PHE A O 1
ATOM 728 N N . LEU A 1 92 ? 8.133 15.695 11.117 1 92 92 LEU A N 1
ATOM 729 C CA . LEU A 1 92 ? 8.992 15.664 9.938 1 92 92 LEU A CA 1
ATOM 730 C C . LEU A 1 92 ? 9.406 17.078 9.531 1 92 92 LEU A C 1
ATOM 732 O O . LEU A 1 92 ? 8.617 18.016 9.656 1 92 92 LEU A O 1
ATOM 736 N N . GLU A 1 93 ? 10.641 17.156 9.07 1 93.5 93 GLU A N 1
ATOM 737 C CA . GLU A 1 93 ? 11.039 18.406 8.422 1 93.5 93 GLU A CA 1
ATOM 738 C C . GLU A 1 93 ? 10.391 18.547 7.043 1 93.5 93 GLU A C 1
ATOM 740 O O . GLU A 1 93 ? 10.039 17.531 6.418 1 93.5 93 GLU A O 1
ATOM 745 N N . ILE A 1 94 ? 10.227 19.781 6.66 1 93.69 94 ILE A N 1
ATOM 746 C CA . ILE A 1 94 ? 9.523 20.031 5.406 1 93.69 94 ILE A CA 1
ATOM 747 C C . ILE A 1 94 ? 10.25 19.328 4.262 1 93.69 94 ILE A C 1
ATOM 749 O O . ILE A 1 94 ? 9.617 18.781 3.35 1 93.69 94 ILE A O 1
ATOM 753 N N . GLU A 1 95 ? 11.609 19.297 4.273 1 90.69 95 GLU A N 1
ATOM 754 C CA . GLU A 1 95 ? 12.398 18.609 3.25 1 90.69 95 GLU A CA 1
ATOM 755 C C . GLU A 1 95 ? 12.125 17.109 3.24 1 90.69 95 GLU A C 1
ATOM 757 O O . GLU A 1 95 ? 12.117 16.484 2.18 1 90.69 95 GLU A O 1
ATOM 762 N N . GLU A 1 96 ? 11.914 16.641 4.453 1 90.75 96 GLU A N 1
ATOM 763 C CA . GLU A 1 96 ? 11.617 15.219 4.574 1 90.75 96 GLU A CA 1
ATOM 764 C C . GLU A 1 96 ? 10.25 14.883 3.975 1 90.75 96 GLU A C 1
ATOM 766 O O . GLU A 1 96 ? 10.078 13.836 3.355 1 90.75 96 GLU A O 1
ATOM 771 N N . ILE A 1 97 ? 9.305 15.773 4.172 1 93.12 97 ILE A N 1
ATOM 772 C CA . ILE A 1 97 ? 7.969 15.562 3.633 1 93.12 97 ILE A CA 1
ATOM 773 C C . ILE A 1 97 ? 8.039 15.438 2.113 1 93.12 97 ILE A C 1
ATOM 775 O O . ILE A 1 97 ? 7.492 14.5 1.532 1 93.12 97 ILE A O 1
ATOM 779 N N . GLY A 1 98 ? 8.68 16.344 1.461 1 89.81 98 GLY A N 1
ATOM 780 C CA . GLY A 1 98 ? 8.828 16.297 0.014 1 89.81 98 GLY A CA 1
ATOM 781 C C . GLY A 1 98 ? 9.516 15.047 -0.477 1 89.81 98 GLY A C 1
ATOM 782 O O . GLY A 1 98 ? 9.047 14.406 -1.422 1 89.81 98 GLY A O 1
ATOM 783 N N . ARG A 1 99 ? 10.594 14.734 0.155 1 88.38 99 ARG A N 1
ATOM 784 C CA . ARG A 1 99 ? 11.375 13.562 -0.239 1 88.38 99 ARG A CA 1
ATOM 785 C C . ARG A 1 99 ? 10.547 12.289 -0.105 1 88.38 99 ARG A C 1
ATOM 787 O O . ARG A 1 99 ? 10.477 11.492 -1.039 1 88.38 99 ARG A O 1
ATOM 794 N N . LEU A 1 100 ? 9.953 12.148 1.064 1 88.56 100 LEU A N 1
ATOM 795 C CA . LEU A 1 100 ? 9.188 10.938 1.33 1 88.56 100 LEU A CA 1
ATOM 796 C C . LEU A 1 100 ? 7.977 10.852 0.41 1 88.56 100 LEU A C 1
ATOM 798 O O . LEU A 1 100 ? 7.625 9.766 -0.058 1 88.56 100 LEU A O 1
ATOM 802 N N . ALA A 1 101 ? 7.344 11.961 0.18 1 89.06 101 ALA A N 1
ATOM 803 C CA . ALA A 1 101 ? 6.211 11.977 -0.746 1 89.06 101 ALA A CA 1
ATOM 804 C C . ALA A 1 101 ? 6.645 11.547 -2.145 1 89.06 101 ALA A C 1
ATOM 806 O O . ALA A 1 101 ? 5.961 10.75 -2.793 1 89.06 101 ALA A O 1
ATOM 807 N N . TYR A 1 102 ? 7.707 12.055 -2.633 1 86.62 102 TYR A N 1
ATOM 808 C CA . TYR A 1 102 ? 8.258 11.68 -3.932 1 86.62 102 TYR A CA 1
ATOM 809 C C . TYR A 1 102 ? 8.547 10.188 -3.986 1 86.62 102 TYR A C 1
ATOM 811 O O . TYR A 1 102 ? 8.195 9.516 -4.957 1 86.62 102 TYR A O 1
ATOM 819 N N . GLU A 1 103 ? 9.242 9.758 -2.996 1 81.94 103 GLU A N 1
ATOM 820 C CA . GLU A 1 103 ? 9.594 8.344 -2.936 1 81.94 103 GLU A CA 1
ATOM 821 C C . GLU A 1 103 ? 8.352 7.461 -2.967 1 81.94 103 GLU A C 1
ATOM 823 O O . GLU A 1 103 ? 8.312 6.457 -3.686 1 81.94 103 GLU A O 1
ATOM 828 N N . LEU A 1 104 ? 7.445 7.828 -2.164 1 84.12 104 LEU A N 1
ATOM 829 C CA . LEU A 1 104 ? 6.211 7.051 -2.121 1 84.12 104 LEU A CA 1
ATOM 830 C C . LEU A 1 104 ? 5.504 7.082 -3.473 1 84.12 104 LEU A C 1
ATOM 832 O O . LEU A 1 104 ? 5.004 6.059 -3.939 1 84.12 104 LEU A O 1
ATOM 836 N N . GLN A 1 105 ? 5.418 8.195 -4.09 1 83.62 105 GLN A N 1
ATOM 837 C CA . GLN A 1 105 ? 4.805 8.32 -5.406 1 83.62 105 GLN A CA 1
ATOM 838 C C . GLN A 1 105 ? 5.488 7.406 -6.422 1 83.62 105 GLN A C 1
ATOM 840 O O . GLN A 1 105 ? 4.824 6.719 -7.195 1 83.62 105 GLN A O 1
ATOM 845 N N . MET A 1 106 ? 6.797 7.504 -6.414 1 79 106 MET A N 1
ATOM 846 C CA . MET A 1 106 ? 7.566 6.684 -7.348 1 79 106 MET A CA 1
ATOM 847 C C . MET A 1 106 ? 7.352 5.199 -7.07 1 79 106 MET A C 1
ATOM 849 O O . MET A 1 106 ? 7.211 4.402 -8 1 79 106 MET A O 1
ATOM 853 N N . MET A 1 107 ? 7.367 4.953 -5.789 1 77.12 107 MET A N 1
ATOM 854 C CA . MET A 1 107 ? 7.141 3.561 -5.41 1 77.12 107 MET A CA 1
ATOM 855 C C . MET A 1 107 ? 5.793 3.068 -5.922 1 77.12 107 MET A C 1
ATOM 857 O O . MET A 1 107 ? 5.691 1.966 -6.465 1 77.12 107 MET A O 1
ATOM 861 N N . ARG A 1 108 ? 4.816 3.873 -5.746 1 75.69 108 ARG A N 1
ATOM 862 C CA . ARG A 1 108 ? 3.475 3.496 -6.172 1 75.69 108 ARG A CA 1
ATOM 863 C C . ARG A 1 108 ? 3.402 3.35 -7.688 1 75.69 108 ARG A C 1
ATOM 865 O O . ARG A 1 108 ? 2.678 2.494 -8.203 1 75.69 108 ARG A O 1
ATOM 872 N N . ARG A 1 109 ? 4.098 4.121 -8.352 1 71.56 109 ARG A N 1
ATOM 873 C CA . ARG A 1 109 ? 4.121 4.055 -9.805 1 71.56 109 ARG A CA 1
ATOM 874 C C . ARG A 1 109 ? 4.812 2.781 -10.281 1 71.56 109 ARG A C 1
ATOM 876 O O . ARG A 1 109 ? 4.414 2.193 -11.289 1 71.56 109 ARG A O 1
ATOM 883 N N . MET A 1 110 ? 5.781 2.518 -9.539 1 69.5 110 MET A N 1
ATOM 884 C CA . MET A 1 110 ? 6.543 1.333 -9.922 1 69.5 110 MET A CA 1
ATOM 885 C C . MET A 1 110 ? 5.766 0.06 -9.609 1 69.5 110 MET A C 1
ATOM 887 O O . MET A 1 110 ? 6.008 -0.984 -10.219 1 69.5 110 MET A O 1
ATOM 891 N N . LEU A 1 111 ? 4.961 0.232 -8.562 1 69.12 111 LEU A N 1
ATOM 892 C CA . LEU A 1 111 ? 4.195 -0.946 -8.172 1 69.12 111 LEU A CA 1
ATOM 893 C C . LEU A 1 111 ? 3.014 -1.163 -9.109 1 69.12 111 LEU A C 1
ATOM 895 O O . LEU A 1 111 ? 2.121 -1.964 -8.82 1 69.12 111 LEU A O 1
ATOM 899 N N . SER A 1 112 ? 2.99 -0.622 -10.258 1 69.56 112 SER A N 1
ATOM 900 C CA . SER A 1 112 ? 1.957 -0.948 -11.234 1 69.56 112 SER A CA 1
ATOM 901 C C . SER A 1 112 ? 2.018 -2.42 -11.633 1 69.56 112 SER A C 1
ATOM 903 O O . SER A 1 112 ? 2.668 -2.777 -12.617 1 69.56 112 SER A O 1
ATOM 905 N N . GLY A 1 113 ? 1.532 -3.18 -10.719 1 75.06 113 GLY A N 1
ATOM 906 C CA . GLY A 1 113 ? 1.589 -4.617 -10.945 1 75.06 113 GLY A CA 1
ATOM 907 C C . GLY A 1 113 ? 0.865 -5.051 -12.203 1 75.06 113 GLY A C 1
ATOM 908 O O . GLY A 1 113 ? -0.005 -4.336 -12.703 1 75.06 113 GLY A O 1
ATOM 909 N N . LYS A 1 114 ? 1.436 -6.082 -12.883 1 83.12 114 LYS A N 1
ATOM 910 C CA . LYS A 1 114 ? 0.761 -6.727 -14.008 1 83.12 114 LYS A CA 1
ATOM 911 C C . LYS A 1 114 ? -0.503 -7.449 -13.547 1 83.12 114 LYS A C 1
ATOM 913 O O . LYS A 1 114 ? -0.526 -8.047 -12.469 1 83.12 114 LYS A O 1
ATOM 918 N N . ASN A 1 115 ? -1.595 -7.312 -14.352 1 85.81 115 ASN A N 1
ATOM 919 C CA . ASN A 1 115 ? -2.855 -7.984 -14.062 1 85.81 115 ASN A CA 1
ATOM 920 C C . ASN A 1 115 ? -3.158 -9.078 -15.078 1 85.81 115 ASN A C 1
ATOM 922 O O . ASN A 1 115 ? -3.002 -8.875 -16.281 1 85.81 115 ASN A O 1
ATOM 926 N N . LEU A 1 116 ? -3.443 -10.219 -14.594 1 89.5 116 LEU A N 1
ATOM 927 C CA . LEU A 1 116 ? -3.891 -11.32 -15.43 1 89.5 116 LEU A CA 1
ATOM 928 C C . LEU A 1 116 ? -5.301 -11.758 -15.047 1 89.5 116 LEU A C 1
ATOM 930 O O . LEU A 1 116 ? -5.586 -11.984 -13.867 1 89.5 116 LEU A O 1
ATOM 934 N N . TRP A 1 117 ? -6.16 -11.812 -16.047 1 89.75 117 TRP A N 1
ATOM 935 C CA . TRP A 1 117 ? -7.516 -12.32 -15.859 1 89.75 117 TRP A CA 1
ATOM 936 C C . TRP A 1 117 ? -7.688 -13.688 -16.516 1 89.75 117 TRP A C 1
ATOM 938 O O . TRP A 1 117 ? -7.344 -13.867 -17.688 1 89.75 117 TRP A O 1
ATOM 948 N N . VAL A 1 118 ? -8.195 -14.531 -15.688 1 92.5 118 VAL A N 1
ATOM 949 C CA . VAL A 1 118 ? -8.391 -15.875 -16.219 1 92.5 118 VAL A CA 1
ATOM 950 C C . VAL A 1 118 ? -9.82 -16.344 -15.922 1 92.5 118 VAL A C 1
ATOM 952 O O . VAL A 1 118 ? -10.438 -15.891 -14.953 1 92.5 118 VAL A O 1
ATOM 955 N N . LYS A 1 119 ? -10.25 -17.234 -16.797 1 92.38 119 LYS A N 1
ATOM 956 C CA . LYS A 1 119 ? -11.602 -17.781 -16.672 1 92.38 119 LYS A CA 1
ATOM 957 C C . LYS A 1 119 ? -11.578 -19.297 -16.531 1 92.38 119 LYS A C 1
ATOM 959 O O . LYS A 1 119 ? -10.75 -19.969 -17.156 1 92.38 119 LYS A O 1
ATOM 964 N N . TYR A 1 120 ? -12.461 -19.766 -15.688 1 92.5 120 TYR A N 1
ATOM 965 C CA . TYR A 1 120 ? -12.656 -21.203 -15.57 1 92.5 120 TYR A CA 1
ATOM 966 C C . TYR A 1 120 ? -14.125 -21.578 -15.781 1 92.5 120 TYR A C 1
ATOM 968 O O . TYR A 1 120 ? -15 -20.703 -15.719 1 92.5 120 TYR A O 1
ATOM 976 N N . GLU A 1 121 ? -14.359 -22.812 -16.141 1 92.38 121 GLU A N 1
ATOM 977 C CA . GLU A 1 121 ? -15.703 -23.359 -16.266 1 92.38 121 GLU A CA 1
ATOM 978 C C . GLU A 1 121 ? -16.078 -24.219 -15.07 1 92.38 121 GLU A C 1
ATOM 980 O O . GLU A 1 121 ? -15.539 -25.312 -14.898 1 92.38 121 GLU A O 1
ATOM 985 N N . PRO A 1 122 ? -17.078 -23.781 -14.312 1 90.31 122 PRO A N 1
ATOM 986 C CA . PRO A 1 122 ? -17.422 -24.484 -13.07 1 90.31 122 PRO A CA 1
ATOM 987 C C . PRO A 1 122 ? -17.766 -25.953 -13.289 1 90.31 122 PRO A C 1
ATOM 989 O O . PRO A 1 122 ? -17.547 -26.781 -12.406 1 90.31 122 PRO A O 1
ATOM 992 N N . ALA A 1 123 ? -18.172 -26.266 -14.367 1 91.5 123 ALA A N 1
ATOM 993 C CA . ALA A 1 123 ? -18.641 -27.625 -14.641 1 91.5 123 ALA A CA 1
ATOM 994 C C . ALA A 1 123 ? -17.484 -28.516 -15.078 1 91.5 123 ALA A C 1
ATOM 996 O O . ALA A 1 123 ? -17.625 -29.734 -15.156 1 91.5 123 ALA A O 1
ATOM 997 N N . ASN A 1 124 ? -16.375 -27.922 -15.297 1 92.69 124 ASN A N 1
ATOM 998 C CA . ASN A 1 124 ? -15.266 -28.672 -15.898 1 92.69 124 ASN A CA 1
ATOM 999 C C . ASN A 1 124 ? -14.102 -28.828 -14.922 1 92.69 124 ASN A C 1
ATOM 1001 O O . ASN A 1 124 ? -13.023 -28.25 -15.133 1 92.69 124 ASN A O 1
ATOM 1005 N N . SER A 1 125 ? -14.305 -29.562 -13.875 1 94.38 125 SER A N 1
ATOM 1006 C CA . SER A 1 125 ? -13.211 -29.875 -12.953 1 94.38 125 SER A CA 1
ATOM 1007 C C . SER A 1 125 ? -12.805 -31.344 -13.062 1 94.38 125 SER A C 1
ATOM 1009 O O . SER A 1 125 ? -13.531 -32.156 -13.633 1 94.38 125 SER A O 1
ATOM 1011 N N . PHE A 1 126 ? -11.586 -31.641 -12.602 1 93.94 126 PHE A N 1
ATOM 1012 C CA . PHE A 1 126 ? -11.102 -33.031 -12.586 1 93.94 126 PHE A CA 1
ATOM 1013 C C . PHE A 1 126 ? -10.195 -33.25 -11.383 1 93.94 126 PHE A C 1
ATOM 1015 O O . PHE A 1 126 ? -9.734 -32.312 -10.75 1 93.94 126 PHE A O 1
ATOM 1022 N N . PHE A 1 127 ? -10.117 -34.562 -10.992 1 91.31 127 PHE A N 1
ATOM 1023 C CA . PHE A 1 127 ? -9.117 -34.969 -10.008 1 91.31 127 PHE A CA 1
ATOM 1024 C C . PHE A 1 127 ? -7.867 -35.5 -10.703 1 91.31 127 PHE A C 1
ATOM 1026 O O . PHE A 1 127 ? -7.945 -36.406 -11.523 1 91.31 127 PHE A O 1
ATOM 1033 N N . GLY A 1 128 ? -6.793 -34.812 -10.562 1 87.31 128 GLY A N 1
ATOM 1034 C CA . GLY A 1 128 ? -5.57 -35.156 -11.273 1 87.31 128 GLY A CA 1
ATOM 1035 C C . GLY A 1 128 ? -5.219 -36.625 -11.172 1 87.31 128 GLY A C 1
ATOM 1036 O O . GLY A 1 128 ? -5.457 -37.25 -10.141 1 87.31 128 GLY A O 1
ATOM 1037 N N . ASP A 1 129 ? -4.754 -37.188 -12.25 1 91.25 129 ASP A N 1
ATOM 1038 C CA . ASP A 1 129 ? -4.164 -38.5 -12.273 1 91.25 129 ASP A CA 1
ATOM 1039 C C . ASP A 1 129 ? -2.67 -38.438 -12.578 1 91.25 129 ASP A C 1
ATOM 1041 O O . ASP A 1 129 ? -2.082 -37.375 -12.609 1 91.25 129 ASP A O 1
ATOM 1045 N N . ILE A 1 130 ? -2.066 -39.562 -12.711 1 90.62 130 ILE A N 1
ATOM 1046 C CA . ILE A 1 130 ? -0.617 -39.656 -12.844 1 90.62 130 ILE A CA 1
ATOM 1047 C C . ILE A 1 130 ? -0.156 -38.844 -14.062 1 90.62 130 ILE A C 1
ATOM 1049 O O . ILE A 1 130 ? 0.877 -38.188 -14.008 1 90.62 130 ILE A O 1
ATOM 1053 N N . LYS A 1 131 ? -0.875 -38.875 -15.141 1 93.19 131 LYS A N 1
ATOM 1054 C CA . LYS A 1 131 ? -0.488 -38.188 -16.375 1 93.19 131 LYS A CA 1
ATOM 1055 C C . LYS A 1 131 ? -0.43 -36.688 -16.172 1 93.19 131 LYS A C 1
ATOM 1057 O O . LYS A 1 131 ? 0.531 -36.031 -16.594 1 93.19 131 LYS A O 1
ATOM 1062 N N . GLU A 1 132 ? -1.478 -36.188 -15.562 1 93.5 132 GLU A N 1
ATOM 1063 C CA . GLU A 1 132 ? -1.527 -34.75 -15.328 1 93.5 132 GLU A CA 1
ATOM 1064 C C . GLU A 1 132 ? -0.409 -34.312 -14.391 1 93.5 132 GLU A C 1
ATOM 1066 O O . GLU A 1 132 ? 0.23 -33.281 -14.625 1 93.5 132 GLU A O 1
ATOM 1071 N N . TRP A 1 133 ? -0.168 -35.094 -13.383 1 95.56 133 TRP A N 1
ATOM 1072 C CA . TRP A 1 133 ? 0.814 -34.719 -12.375 1 95.56 133 TRP A CA 1
ATOM 1073 C C . TRP A 1 133 ? 2.227 -34.75 -12.953 1 95.56 133 TRP A C 1
ATOM 1075 O O . TRP A 1 133 ? 3.082 -33.938 -12.57 1 95.56 133 TRP A O 1
ATOM 1085 N N . LEU A 1 134 ? 2.453 -35.625 -13.922 1 94.81 134 LEU A N 1
ATOM 1086 C CA . LEU A 1 134 ? 3.738 -35.656 -14.609 1 94.81 134 LEU A CA 1
ATOM 1087 C C . LEU A 1 134 ? 3.955 -34.375 -15.422 1 94.81 134 LEU A C 1
ATOM 1089 O O . LEU A 1 134 ? 5.078 -33.906 -15.508 1 94.81 134 LEU A O 1
ATOM 1093 N N . ILE A 1 135 ? 2.867 -33.938 -15.938 1 95.75 135 ILE A N 1
ATOM 1094 C CA . ILE A 1 135 ? 2.918 -32.75 -16.766 1 95.75 135 ILE A CA 1
ATOM 1095 C C . ILE A 1 135 ? 3.084 -31.5 -15.891 1 95.75 135 ILE A C 1
ATOM 1097 O O . ILE A 1 135 ? 3.932 -30.641 -16.156 1 95.75 135 ILE A O 1
ATOM 1101 N N . PHE A 1 136 ? 2.363 -31.438 -14.844 1 96.44 136 PHE A N 1
ATOM 1102 C CA . PHE A 1 136 ? 2.322 -30.234 -14.008 1 96.44 136 PHE A CA 1
ATOM 1103 C C . PHE A 1 136 ? 3.562 -30.156 -13.125 1 96.44 136 PHE A C 1
ATOM 1105 O O . PHE A 1 136 ? 4.031 -29.062 -12.805 1 96.44 136 PHE A O 1
ATOM 1112 N N . GLY A 1 137 ? 4.066 -31.359 -12.672 1 95.94 137 GLY A N 1
ATOM 1113 C CA . GLY A 1 137 ? 5.23 -31.391 -11.805 1 95.94 137 GLY A CA 1
ATOM 1114 C C . GLY A 1 137 ? 4.887 -31.688 -10.359 1 95.94 137 GLY A C 1
ATOM 1115 O O . GLY A 1 137 ? 3.754 -31.469 -9.93 1 95.94 137 GLY A O 1
ATOM 1116 N N . LYS A 1 138 ? 5.898 -32.062 -9.656 1 96.19 138 LYS A N 1
ATOM 1117 C CA . LYS A 1 138 ? 5.723 -32.5 -8.281 1 96.19 138 LYS A CA 1
ATOM 1118 C C . LYS A 1 138 ? 5.234 -31.375 -7.379 1 96.19 138 LYS A C 1
ATOM 1120 O O . LYS A 1 138 ? 4.359 -31.578 -6.531 1 96.19 138 LYS A O 1
ATOM 1125 N N . PRO A 1 139 ? 5.797 -30.219 -7.574 1 97.06 139 PRO A N 1
ATOM 1126 C CA . PRO A 1 139 ? 5.324 -29.141 -6.699 1 97.06 139 PRO A CA 1
ATOM 1127 C C . PRO A 1 139 ? 3.824 -28.891 -6.832 1 97.06 139 PRO A C 1
ATOM 1129 O O . PRO A 1 139 ? 3.131 -28.719 -5.828 1 97.06 139 PRO A O 1
ATOM 1132 N N . ILE A 1 140 ? 3.311 -28.844 -8.016 1 98.25 140 ILE A N 1
ATOM 1133 C CA . ILE A 1 140 ? 1.895 -28.594 -8.258 1 98.25 140 ILE A CA 1
ATOM 1134 C C . ILE A 1 140 ? 1.068 -29.797 -7.809 1 98.25 140 ILE A C 1
ATOM 1136 O O . ILE A 1 140 ? -0.029 -29.625 -7.27 1 98.25 140 ILE A O 1
ATOM 1140 N N . GLU A 1 141 ? 1.593 -30.969 -8.008 1 97.94 141 GLU A N 1
ATOM 1141 C CA . GLU A 1 141 ? 0.919 -32.156 -7.516 1 97.94 141 GLU A CA 1
ATOM 1142 C C . GLU A 1 141 ? 0.693 -32.094 -6.008 1 97.94 141 GLU A C 1
ATOM 1144 O O . GLU A 1 141 ? -0.407 -32.375 -5.527 1 97.94 141 GLU A O 1
ATOM 1149 N N . HIS A 1 142 ? 1.699 -31.719 -5.297 1 96.69 142 HIS A N 1
ATOM 1150 C CA . HIS A 1 142 ? 1.603 -31.625 -3.844 1 96.69 142 HIS A CA 1
ATOM 1151 C C . HIS A 1 142 ? 0.561 -30.594 -3.424 1 96.69 142 HIS A C 1
ATOM 1153 O O . HIS A 1 142 ? -0.151 -30.781 -2.438 1 96.69 142 HIS A O 1
ATOM 1159 N N . LEU A 1 143 ? 0.449 -29.578 -4.152 1 97.75 143 LEU A N 1
ATOM 1160 C CA . LEU A 1 143 ? -0.462 -28.484 -3.834 1 97.75 143 LEU A CA 1
ATOM 1161 C C . LEU A 1 143 ? -1.903 -28.875 -4.152 1 97.75 143 LEU A C 1
ATOM 1163 O O . LEU A 1 143 ? -2.82 -28.531 -3.402 1 97.75 143 LEU A O 1
ATOM 1167 N N . CYS A 1 144 ? -2.098 -29.625 -5.207 1 98.19 144 CYS A N 1
ATOM 1168 C CA . CYS A 1 144 ? -3.432 -29.688 -5.793 1 98.19 144 CYS A CA 1
ATOM 1169 C C . CYS A 1 144 ? -3.982 -31.109 -5.742 1 98.19 144 CYS A C 1
ATOM 1171 O O . CYS A 1 144 ? -5.137 -31.344 -6.102 1 98.19 144 CYS A O 1
ATOM 1173 N N . ARG A 1 145 ? -3.211 -31.953 -5.277 1 95.94 145 ARG A N 1
ATOM 1174 C CA . ARG A 1 145 ? -3.68 -33.344 -5.281 1 95.94 145 ARG A CA 1
ATOM 1175 C C . ARG A 1 145 ? -4.883 -33.531 -4.355 1 95.94 145 ARG A C 1
ATOM 1177 O O . ARG A 1 145 ? -4.965 -32.875 -3.311 1 95.94 145 ARG A O 1
ATOM 1184 N N . HIS A 1 146 ? -5.895 -34.344 -4.68 1 94.31 146 HIS A N 1
ATOM 1185 C CA . HIS A 1 146 ? -7.055 -34.781 -3.912 1 94.31 146 HIS A CA 1
ATOM 1186 C C . HIS A 1 146 ? -8.102 -33.688 -3.809 1 94.31 146 HIS A C 1
ATOM 1188 O O . HIS A 1 146 ? -8.93 -33.688 -2.895 1 94.31 146 HIS A O 1
ATOM 1194 N N . ILE A 1 147 ? -8.031 -32.625 -4.531 1 96.69 147 ILE A N 1
ATOM 1195 C CA . ILE A 1 147 ? -9.07 -31.609 -4.625 1 96.69 147 ILE A CA 1
ATOM 1196 C C . ILE A 1 147 ? -9.391 -31.344 -6.094 1 96.69 147 ILE A C 1
ATOM 1198 O O . ILE A 1 147 ? -8.602 -31.672 -6.98 1 96.69 147 ILE A O 1
ATOM 1202 N N . PRO A 1 148 ? -10.578 -30.75 -6.301 1 97.38 148 PRO A N 1
ATOM 1203 C CA . PRO A 1 148 ? -10.93 -30.453 -7.691 1 97.38 148 PRO A CA 1
ATOM 1204 C C . PRO A 1 148 ? -9.961 -29.484 -8.352 1 97.38 148 PRO A C 1
ATOM 1206 O O . PRO A 1 148 ? -9.57 -28.484 -7.738 1 97.38 148 PRO A O 1
ATOM 1209 N N . VAL A 1 149 ? -9.578 -29.781 -9.594 1 98.06 149 VAL A N 1
ATOM 1210 C CA . VAL A 1 149 ? -8.656 -28.953 -10.367 1 98.06 149 VAL A CA 1
ATOM 1211 C C . VAL A 1 149 ? -9.375 -28.406 -11.594 1 98.06 149 VAL A C 1
ATOM 1213 O O . VAL A 1 149 ? -10.078 -29.141 -12.289 1 98.06 149 VAL A O 1
ATOM 1216 N N . TYR A 1 150 ? -9.234 -27.078 -11.828 1 96.94 150 TYR A N 1
ATOM 1217 C CA . TYR A 1 150 ? -9.781 -26.422 -13.008 1 96.94 150 TYR A CA 1
ATOM 1218 C C . TYR A 1 150 ? -8.664 -25.891 -13.906 1 96.94 150 TYR A C 1
ATOM 1220 O O . TYR A 1 150 ? -7.711 -25.281 -13.422 1 96.94 150 TYR A O 1
ATOM 1228 N N . LYS A 1 151 ? -8.789 -26.156 -15.141 1 96.56 151 LYS A N 1
ATOM 1229 C CA . LYS A 1 151 ? -7.938 -25.453 -16.094 1 96.56 151 LYS A CA 1
ATOM 1230 C C . LYS A 1 151 ? -8.508 -24.094 -16.453 1 96.56 151 LYS A C 1
ATOM 1232 O O . LYS A 1 151 ? -9.711 -23.953 -16.672 1 96.56 151 LYS A O 1
ATOM 1237 N N . VAL A 1 152 ? -7.574 -23.141 -16.406 1 95.19 152 VAL A N 1
ATOM 1238 C CA . VAL A 1 152 ? -8.062 -21.781 -16.672 1 95.19 152 VAL A CA 1
ATOM 1239 C C . VAL A 1 152 ? -7.387 -21.219 -17.922 1 95.19 152 VAL A C 1
ATOM 1241 O O . VAL A 1 152 ? -6.324 -21.703 -18.328 1 95.19 152 VAL A O 1
ATOM 1244 N N . GLU A 1 153 ? -8.094 -20.219 -18.484 1 92.5 153 GLU A N 1
ATOM 1245 C CA . GLU A 1 153 ? -7.594 -19.578 -19.703 1 92.5 153 GLU A CA 1
ATOM 1246 C C . GLU A 1 153 ? -7.578 -18.047 -19.531 1 92.5 153 GLU A C 1
ATOM 1248 O O . GLU A 1 153 ? -8.445 -17.484 -18.859 1 92.5 153 GLU A O 1
ATOM 1253 N N . ARG A 1 154 ? -6.625 -17.484 -20.219 1 90.62 154 ARG A N 1
ATOM 1254 C CA . ARG A 1 154 ? -6.469 -16.047 -20.141 1 90.62 154 ARG A CA 1
ATOM 1255 C C . ARG A 1 154 ? -7.609 -15.328 -20.859 1 90.62 154 ARG A C 1
ATOM 1257 O O . ARG A 1 154 ? -8.016 -15.742 -21.953 1 90.62 154 ARG A O 1
ATOM 1264 N N . LEU A 1 155 ? -8.047 -14.328 -20.125 1 86.44 155 LEU A N 1
ATOM 1265 C CA . LEU A 1 155 ? -9.039 -13.461 -20.734 1 86.44 155 LEU A CA 1
ATOM 1266 C C . LEU A 1 155 ? -8.375 -12.25 -21.375 1 86.44 155 LEU A C 1
ATOM 1268 O O . LEU A 1 155 ? -7.418 -11.695 -20.844 1 86.44 155 LEU A O 1
ATOM 1272 N N . LYS A 1 156 ? -8.602 -11.867 -22.625 1 74.25 156 LYS A N 1
ATOM 1273 C CA . LYS A 1 156 ? -8.023 -10.719 -23.328 1 74.25 156 LYS A CA 1
ATOM 1274 C C . LYS A 1 156 ? -8.43 -9.406 -22.656 1 74.25 156 LYS A C 1
ATOM 1276 O O . LYS A 1 156 ? -7.684 -8.422 -22.703 1 74.25 156 LYS A O 1
ATOM 1281 N N . SER A 1 157 ? -9.633 -9.312 -22.234 1 64.25 157 SER A N 1
ATOM 1282 C CA . SER A 1 157 ? -10.078 -8.047 -21.641 1 64.25 157 SER A CA 1
ATOM 1283 C C . SER A 1 157 ? -10.547 -8.234 -20.203 1 64.25 157 SER A C 1
ATOM 1285 O O . SER A 1 157 ? -10.812 -9.359 -19.781 1 64.25 157 SER A O 1
ATOM 1287 N N . GLU A 1 158 ? -10.445 -7.023 -19.453 1 61.47 158 GLU A N 1
ATOM 1288 C CA . GLU A 1 158 ? -10.922 -7.039 -18.062 1 61.47 158 GLU A CA 1
ATOM 1289 C C . GLU A 1 158 ? -12.336 -7.59 -17.969 1 61.47 158 GLU A C 1
ATOM 1291 O O . GLU A 1 158 ? -13.172 -7.316 -18.844 1 61.47 158 GLU A O 1
ATOM 1296 N N . PHE A 1 159 ? -12.43 -8.891 -17.359 1 57.53 159 PHE A N 1
ATOM 1297 C CA . PHE A 1 159 ? -13.773 -9.414 -17.141 1 57.53 159 PHE A CA 1
ATOM 1298 C C . PHE A 1 159 ? -14.656 -8.367 -16.484 1 57.53 159 PHE A C 1
ATOM 1300 O O . PHE A 1 159 ? -14.188 -7.586 -15.648 1 57.53 159 PHE A O 1
ATOM 1307 N N . PRO A 1 160 ? -15.805 -8.008 -17.047 1 52.41 160 PRO A N 1
ATOM 1308 C CA . PRO A 1 160 ? -16.734 -7.051 -16.438 1 52.41 160 PRO A CA 1
ATOM 1309 C C . PRO A 1 160 ? -16.844 -7.215 -14.922 1 52.41 160 PRO A C 1
ATOM 1311 O O . PRO A 1 160 ? -16.672 -8.32 -14.406 1 52.41 160 PRO A O 1
ATOM 1314 N N . ARG A 1 161 ? -16.828 -6.07 -14.203 1 52.41 161 ARG A N 1
ATOM 1315 C CA . ARG A 1 161 ? -16.953 -5.754 -12.781 1 52.41 161 ARG A CA 1
ATOM 1316 C C . ARG A 1 161 ? -17.875 -6.734 -12.078 1 52.41 161 ARG A C 1
ATOM 1318 O O . ARG A 1 161 ? -17.891 -6.816 -10.852 1 52.41 161 ARG A O 1
ATOM 1325 N N . ARG A 1 162 ? -18.828 -7.258 -12.797 1 50.31 162 ARG A N 1
ATOM 1326 C CA . ARG A 1 162 ? -19.938 -7.844 -12.062 1 50.31 162 ARG A CA 1
ATOM 1327 C C . ARG A 1 162 ? -19.594 -9.242 -11.555 1 50.31 162 ARG A C 1
ATOM 1329 O O . ARG A 1 162 ? -20.344 -9.836 -10.789 1 50.31 162 ARG A O 1
ATOM 1336 N N . ASN A 1 163 ? -18.469 -9.906 -11.977 1 57.38 163 ASN A N 1
ATOM 1337 C CA . ASN A 1 163 ? -18.438 -11.312 -11.602 1 57.38 163 ASN A CA 1
ATOM 1338 C C . ASN A 1 163 ? -17.531 -11.547 -10.391 1 57.38 163 ASN A C 1
ATOM 1340 O O . ASN A 1 163 ? -16.641 -10.742 -10.117 1 57.38 163 ASN A O 1
ATOM 1344 N N . SER A 1 164 ? -17.953 -12.523 -9.539 1 76.69 164 SER A N 1
ATOM 1345 C CA . SER A 1 164 ? -17.234 -13.023 -8.383 1 76.69 164 SER A CA 1
ATOM 1346 C C . SER A 1 164 ? -15.875 -13.594 -8.781 1 76.69 164 SER A C 1
ATOM 1348 O O . SER A 1 164 ? -15.805 -14.516 -9.602 1 76.69 164 SER A O 1
ATOM 1350 N N . CYS A 1 165 ? -14.82 -12.969 -8.523 1 88.56 165 CYS A N 1
ATOM 1351 C CA . CYS A 1 165 ? -13.469 -13.422 -8.828 1 88.56 165 CYS A CA 1
ATOM 1352 C C . CYS A 1 165 ? -12.664 -13.641 -7.555 1 88.56 165 CYS A C 1
ATOM 1354 O O . CYS A 1 165 ? -12.953 -13.031 -6.523 1 88.56 165 CYS A O 1
ATOM 1356 N N . PHE A 1 166 ? -11.781 -14.664 -7.691 1 91.5 166 PHE A N 1
ATOM 1357 C CA . PHE A 1 166 ? -10.828 -14.883 -6.613 1 91.5 166 PHE A CA 1
ATOM 1358 C C . PHE A 1 166 ? -9.461 -14.328 -6.98 1 91.5 166 PHE A C 1
ATOM 1360 O O . PHE A 1 166 ? -9.07 -14.336 -8.148 1 91.5 166 PHE A O 1
ATOM 1367 N N . LYS A 1 167 ? -8.766 -13.906 -5.965 1 90.44 167 LYS A N 1
ATOM 1368 C CA . LYS A 1 167 ? -7.457 -13.312 -6.199 1 90.44 167 LYS A CA 1
ATOM 1369 C C . LYS A 1 167 ? -6.34 -14.289 -5.855 1 90.44 167 LYS A C 1
ATOM 1371 O O . LYS A 1 167 ? -6.438 -15.039 -4.879 1 90.44 167 LYS A O 1
ATOM 1376 N N . ALA A 1 168 ? -5.344 -14.289 -6.672 1 95.12 168 ALA A N 1
ATOM 1377 C CA . ALA A 1 168 ? -4.137 -15.086 -6.477 1 95.12 168 ALA A CA 1
ATOM 1378 C C . ALA A 1 168 ? -2.92 -14.398 -7.086 1 95.12 168 ALA A C 1
ATOM 1380 O O . ALA A 1 168 ? -2.973 -13.219 -7.422 1 95.12 168 ALA A O 1
ATOM 1381 N N . GLY A 1 169 ? -1.768 -15.133 -7.109 1 95.56 169 GLY A N 1
ATOM 1382 C CA . GLY A 1 169 ? -0.548 -14.555 -7.652 1 95.56 169 GLY A CA 1
ATOM 1383 C C . GLY A 1 169 ? 0.298 -13.852 -6.602 1 95.56 169 GLY A C 1
ATOM 1384 O O . GLY A 1 169 ? 0.516 -14.398 -5.516 1 95.56 169 GLY A O 1
ATOM 1385 N N . ILE A 1 170 ? 0.859 -12.758 -6.992 1 93.44 170 ILE A N 1
ATOM 1386 C CA . ILE A 1 170 ? 1.689 -11.93 -6.117 1 93.44 170 ILE A CA 1
ATOM 1387 C C . ILE A 1 170 ? 1.067 -10.547 -5.973 1 93.44 170 ILE A C 1
ATOM 1389 O O . ILE A 1 170 ? 1.169 -9.711 -6.879 1 93.44 170 ILE A O 1
ATOM 1393 N N . LEU A 1 171 ? 0.599 -10.344 -4.832 1 87.81 171 LEU A N 1
ATOM 1394 C CA . LEU A 1 171 ? -0.134 -9.094 -4.637 1 87.81 171 LEU A CA 1
ATOM 1395 C C . LEU A 1 171 ? 0.744 -7.891 -4.961 1 87.81 171 LEU A C 1
ATOM 1397 O O . LEU A 1 171 ? 1.894 -7.816 -4.52 1 87.81 171 LEU A O 1
ATOM 1401 N N . ASN A 1 172 ? 0.206 -6.98 -5.797 1 82.81 172 ASN A N 1
ATOM 1402 C CA . ASN A 1 172 ? 0.817 -5.711 -6.184 1 82.81 172 ASN A CA 1
ATOM 1403 C C . ASN A 1 172 ? 1.964 -5.922 -7.168 1 82.81 172 ASN A C 1
ATOM 1405 O O . ASN A 1 172 ? 2.66 -4.969 -7.527 1 82.81 172 ASN A O 1
ATOM 1409 N N . ILE A 1 173 ? 2.227 -7.125 -7.586 1 88.69 173 ILE A N 1
ATOM 1410 C CA . ILE A 1 173 ? 3.271 -7.406 -8.562 1 88.69 173 ILE A CA 1
ATOM 1411 C C . ILE A 1 173 ? 2.666 -8.117 -9.773 1 88.69 173 ILE A C 1
ATOM 1413 O O . ILE A 1 173 ? 2.824 -7.66 -10.914 1 88.69 173 ILE A O 1
ATOM 1417 N N . PHE A 1 174 ? 2.064 -9.125 -9.57 1 92.12 174 PHE A N 1
ATOM 1418 C CA . PHE A 1 174 ? 1.401 -9.938 -10.586 1 92.12 174 PHE A CA 1
ATOM 1419 C C . PHE A 1 174 ? 0.063 -10.453 -10.078 1 92.12 174 PHE A C 1
ATOM 1421 O O . PHE A 1 174 ? -0.025 -11.586 -9.594 1 92.12 174 PHE A O 1
ATOM 1428 N N . ASN A 1 175 ? -0.935 -9.664 -10.289 1 90.62 175 ASN A N 1
ATOM 1429 C CA . ASN A 1 175 ? -2.27 -9.961 -9.781 1 90.62 175 ASN A CA 1
ATOM 1430 C C . ASN A 1 175 ? -3.047 -10.867 -10.734 1 90.62 175 ASN A C 1
ATOM 1432 O O . ASN A 1 175 ? -3.191 -10.547 -11.914 1 90.62 175 ASN A O 1
ATOM 1436 N N . ILE A 1 176 ? -3.488 -11.945 -10.188 1 92.5 176 ILE A N 1
ATOM 1437 C CA . ILE A 1 176 ? -4.285 -12.859 -11 1 92.5 176 ILE A CA 1
ATOM 1438 C C . ILE A 1 176 ? -5.719 -12.898 -10.477 1 92.5 176 ILE A C 1
ATOM 1440 O O . ILE A 1 176 ? -5.949 -13.18 -9.297 1 92.5 176 ILE A O 1
ATOM 1444 N N . SER A 1 177 ? -6.629 -12.594 -11.344 1 91.38 177 SER A N 1
ATOM 1445 C CA . SER A 1 177 ? -8.055 -12.695 -11.039 1 91.38 177 SER A CA 1
ATOM 1446 C C . SER A 1 177 ? -8.688 -13.898 -11.727 1 91.38 177 SER A C 1
ATOM 1448 O O . SER A 1 177 ? -8.672 -14 -12.953 1 91.38 177 SER A O 1
ATOM 1450 N N . ILE A 1 178 ? -9.172 -14.789 -10.914 1 94.25 178 ILE A N 1
ATOM 1451 C CA . ILE A 1 178 ? -9.797 -16 -11.406 1 94.25 178 ILE A CA 1
ATOM 1452 C C . ILE A 1 178 ? -11.32 -15.844 -11.391 1 94.25 178 ILE A C 1
ATOM 1454 O O . ILE A 1 178 ? -11.93 -15.773 -10.32 1 94.25 178 ILE A O 1
ATOM 1458 N N . CYS A 1 179 ? -11.867 -15.914 -12.555 1 91.44 179 CYS A N 1
ATOM 1459 C CA . CYS A 1 179 ? -13.289 -15.617 -12.641 1 91.44 179 CYS A CA 1
ATOM 1460 C C . CYS A 1 179 ? -14.055 -16.781 -13.266 1 91.44 179 CYS A C 1
ATOM 1462 O O . CYS A 1 179 ? -13.586 -17.391 -14.227 1 91.44 179 CYS A O 1
ATOM 1464 N N . GLY A 1 180 ? -15.195 -17.062 -12.602 1 88.38 180 GLY A N 1
ATOM 1465 C CA . GLY A 1 180 ? -16.047 -18.109 -13.148 1 88.38 180 GLY A CA 1
ATOM 1466 C C . GLY A 1 180 ? -16.922 -17.641 -14.281 1 88.38 180 GLY A C 1
ATOM 1467 O O . GLY A 1 180 ? -17.375 -16.5 -14.289 1 88.38 180 GLY A O 1
ATOM 1468 N N . LYS A 1 181 ? -17.125 -18.5 -15.25 1 77.75 181 LYS A N 1
ATOM 1469 C CA . LYS A 1 181 ? -18.062 -18.188 -16.328 1 77.75 181 LYS A CA 1
ATOM 1470 C C . LYS A 1 181 ? -19.5 -18.109 -15.781 1 77.75 181 LYS A C 1
ATOM 1472 O O . LYS A 1 181 ? -19.953 -19.031 -15.102 1 77.75 181 LYS A O 1
ATOM 1477 N N . THR A 1 182 ? -20.047 -17.016 -15.422 1 60.03 182 THR A N 1
ATOM 1478 C CA . THR A 1 182 ? -21.469 -16.953 -15.094 1 60.03 182 THR A CA 1
ATOM 1479 C C . THR A 1 182 ? -22.312 -17.297 -16.312 1 60.03 182 THR A C 1
ATOM 1481 O O . THR A 1 182 ? -22.016 -16.875 -17.422 1 60.03 182 THR A O 1
ATOM 1484 N N . LYS A 1 183 ? -23.203 -18.344 -16.203 1 47.66 183 LYS A N 1
ATOM 1485 C CA . LYS A 1 183 ? -24.266 -18.469 -17.203 1 47.66 183 LYS A CA 1
ATOM 1486 C C . LYS A 1 183 ? -25.047 -17.172 -17.328 1 47.66 183 LYS A C 1
ATOM 1488 O O . LYS A 1 183 ? -25.578 -16.656 -16.344 1 47.66 183 LYS A O 1
ATOM 1493 N N . ILE A 1 184 ? -24.609 -16.219 -18.141 1 37.81 184 ILE A N 1
ATOM 1494 C CA . ILE A 1 184 ? -25.703 -15.305 -18.438 1 37.81 184 ILE A CA 1
ATOM 1495 C C . ILE A 1 184 ? -26.984 -16.094 -18.719 1 37.81 184 ILE A C 1
ATOM 1497 O O . ILE A 1 184 ? -27.031 -16.891 -19.656 1 37.81 184 ILE A O 1
ATOM 1501 N N . GLN A 1 185 ? -27.641 -16.547 -17.656 1 31.42 185 GLN A N 1
ATOM 1502 C CA . GLN A 1 185 ? -29.031 -16.703 -18.094 1 31.42 185 GLN A CA 1
ATOM 1503 C C . GLN A 1 185 ? -29.562 -15.414 -18.703 1 31.42 185 GLN A C 1
ATOM 1505 O O . GLN A 1 185 ? -29.234 -14.32 -18.234 1 31.42 185 GLN A O 1
ATOM 1510 N N . SER B 1 1 ? 31.562 14.766 -26.906 1 24.77 1 SER B N 1
ATOM 1511 C CA . SER B 1 1 ? 32.594 14.594 -25.891 1 24.77 1 SER B CA 1
ATOM 1512 C C . SER B 1 1 ? 32 14.43 -24.5 1 24.77 1 SER B C 1
ATOM 1514 O O . SER B 1 1 ? 32.5 13.664 -23.688 1 24.77 1 SER B O 1
ATOM 1516 N N . GLU B 1 2 ? 31.016 15.211 -24.078 1 27.67 2 GLU B N 1
ATOM 1517 C CA . GLU B 1 2 ? 30.125 15.523 -22.953 1 27.67 2 GLU B CA 1
ATOM 1518 C C . GLU B 1 2 ? 29.188 14.359 -22.672 1 27.67 2 GLU B C 1
ATOM 1520 O O . GLU B 1 2 ? 28.219 14.508 -21.906 1 27.67 2 GLU B O 1
ATOM 1525 N N . SER B 1 3 ? 29.391 13.18 -23.25 1 25.94 3 SER B N 1
ATOM 1526 C CA . SER B 1 3 ? 28.766 11.875 -23.438 1 25.94 3 SER B CA 1
ATOM 1527 C C . SER B 1 3 ? 28.844 11.039 -22.156 1 25.94 3 SER B C 1
ATOM 1529 O O . SER B 1 3 ? 28.172 10.016 -22.047 1 25.94 3 SER B O 1
ATOM 1531 N N . LEU B 1 4 ? 29.844 11.172 -20.984 1 25.11 4 LEU B N 1
ATOM 1532 C CA . LEU B 1 4 ? 30.594 10.297 -20.094 1 25.11 4 LEU B CA 1
ATOM 1533 C C . LEU B 1 4 ? 29.891 10.195 -18.734 1 25.11 4 LEU B C 1
ATOM 1535 O O . LEU B 1 4 ? 30.281 9.383 -17.891 1 25.11 4 LEU B O 1
ATOM 1539 N N . VAL B 1 5 ? 29.141 11.055 -18.109 1 25.5 5 VAL B N 1
ATOM 1540 C CA . VAL B 1 5 ? 28.859 11.273 -16.688 1 25.5 5 VAL B CA 1
ATOM 1541 C C . VAL B 1 5 ? 27.938 10.172 -16.172 1 25.5 5 VAL B C 1
ATOM 1543 O O . VAL B 1 5 ? 28.078 9.742 -15.023 1 25.5 5 VAL B O 1
ATOM 1546 N N . LYS B 1 6 ? 26.766 9.852 -16.656 1 29.61 6 LYS B N 1
ATOM 1547 C CA . LYS B 1 6 ? 25.641 9.18 -15.984 1 29.61 6 LYS B CA 1
ATOM 1548 C C . LYS B 1 6 ? 25.953 7.699 -15.758 1 29.61 6 LYS B C 1
ATOM 1550 O O . LYS B 1 6 ? 25.078 6.93 -15.367 1 29.61 6 LYS B O 1
ATOM 1555 N N . PHE B 1 7 ? 26.969 7.059 -16.125 1 25.33 7 PHE B N 1
ATOM 1556 C CA . PHE B 1 7 ? 27.281 5.633 -16.156 1 25.33 7 PHE B CA 1
ATOM 1557 C C . PHE B 1 7 ? 27.562 5.105 -14.758 1 25.33 7 PHE B C 1
ATOM 1559 O O . PHE B 1 7 ? 27.203 3.973 -14.43 1 25.33 7 PHE B O 1
ATOM 1566 N N . LEU B 1 8 ? 28.406 5.734 -13.797 1 27.81 8 LEU B N 1
ATOM 1567 C CA . LEU B 1 8 ? 29.375 5.098 -12.906 1 27.81 8 LEU B CA 1
ATOM 1568 C C . LEU B 1 8 ? 28.703 4.652 -11.609 1 27.81 8 LEU B C 1
ATOM 1570 O O . LEU B 1 8 ? 28.938 3.533 -11.141 1 27.81 8 LEU B O 1
ATOM 1574 N N . GLY B 1 9 ? 28.641 5.469 -10.5 1 29.02 9 GLY B N 1
ATOM 1575 C CA . GLY B 1 9 ? 29.172 5.152 -9.188 1 29.02 9 GLY B CA 1
ATOM 1576 C C . GLY B 1 9 ? 28.344 4.125 -8.438 1 29.02 9 GLY B C 1
ATOM 1577 O O . GLY B 1 9 ? 28.875 3.125 -7.949 1 29.02 9 GLY B O 1
ATOM 1578 N N . PHE B 1 10 ? 27.562 4.402 -7.422 1 27.72 10 PHE B N 1
ATOM 1579 C CA . PHE B 1 10 ? 27.219 3.471 -6.355 1 27.72 10 PHE B CA 1
ATOM 1580 C C . PHE B 1 10 ? 26.359 2.328 -6.895 1 27.72 10 PHE B C 1
ATOM 1582 O O . PHE B 1 10 ? 25.281 2.557 -7.441 1 27.72 10 PHE B O 1
ATOM 1589 N N . CYS B 1 11 ? 26.844 1.235 -7.488 1 30.7 11 CYS B N 1
ATOM 1590 C CA . CYS B 1 11 ? 27.109 -0.188 -7.312 1 30.7 11 CYS B CA 1
ATOM 1591 C C . CYS B 1 11 ? 26.766 -0.633 -5.895 1 30.7 11 CYS B C 1
ATOM 1593 O O . CYS B 1 11 ? 27.531 -0.401 -4.961 1 30.7 11 CYS B O 1
ATOM 1595 N N . ILE B 1 12 ? 26.016 0.042 -5.098 1 32.03 12 ILE B N 1
ATOM 1596 C CA . ILE B 1 12 ? 25.578 -0.708 -3.926 1 32.03 12 ILE B CA 1
ATOM 1597 C C . ILE B 1 12 ? 25.516 -2.197 -4.258 1 32.03 12 ILE B C 1
ATOM 1599 O O . ILE B 1 12 ? 24.734 -2.619 -5.102 1 32.03 12 ILE B O 1
ATOM 1603 N N . SER B 1 13 ? 26.641 -2.791 -4.262 1 30.45 13 SER B N 1
ATOM 1604 C CA . SER B 1 13 ? 27.047 -4.18 -4.066 1 30.45 13 SER B CA 1
ATOM 1605 C C . SER B 1 13 ? 26.156 -4.883 -3.053 1 30.45 13 SER B C 1
ATOM 1607 O O . SER B 1 13 ? 26.344 -4.734 -1.844 1 30.45 13 SER B O 1
ATOM 1609 N N . LEU B 1 14 ? 25 -4.59 -2.785 1 31.08 14 LEU B N 1
ATOM 1610 C CA . LEU B 1 14 ? 24.359 -5.758 -2.184 1 31.08 14 LEU B CA 1
ATOM 1611 C C . LEU B 1 14 ? 25.016 -7.047 -2.684 1 31.08 14 LEU B C 1
ATOM 1613 O O . LEU B 1 14 ? 24.703 -7.516 -3.781 1 31.08 14 LEU B O 1
ATOM 1617 N N . GLN B 1 15 ? 26.281 -7.16 -2.607 1 30.86 15 GLN B N 1
ATOM 1618 C CA . GLN B 1 15 ? 27.016 -8.375 -2.242 1 30.86 15 GLN B CA 1
ATOM 1619 C C . GLN B 1 15 ? 26.281 -9.141 -1.147 1 30.86 15 GLN B C 1
ATOM 1621 O O . GLN B 1 15 ? 26.438 -8.844 0.039 1 30.86 15 GLN B O 1
ATOM 1626 N N . MET B 1 16 ? 24.984 -9.188 -1.009 1 31.62 16 MET B N 1
ATOM 1627 C CA . MET B 1 16 ? 24.562 -10.422 -0.344 1 31.62 16 MET B CA 1
ATOM 1628 C C . MET B 1 16 ? 25.594 -11.523 -0.553 1 31.62 16 MET B C 1
ATOM 1630 O O . MET B 1 16 ? 25.766 -12.016 -1.67 1 31.62 16 MET B O 1
ATOM 1634 N N . GLU B 1 17 ? 26.797 -11.43 -0.06 1 35.56 17 GLU B N 1
ATOM 1635 C CA . GLU B 1 17 ? 27.391 -12.719 0.299 1 35.56 17 GLU B CA 1
ATOM 1636 C C . GLU B 1 17 ? 26.312 -13.758 0.607 1 35.56 17 GLU B C 1
ATOM 1638 O O . GLU B 1 17 ? 25.828 -13.836 1.739 1 35.56 17 GLU B O 1
ATOM 1643 N N . SER B 1 18 ? 25.266 -13.609 0.098 1 33.22 18 SER B N 1
ATOM 1644 C CA . SER B 1 18 ? 24.406 -14.781 0.285 1 33.22 18 SER B CA 1
ATOM 1645 C C . SER B 1 18 ? 25.219 -16.062 0.303 1 33.22 18 SER B C 1
ATOM 1647 O O . SER B 1 18 ? 26.016 -16.312 -0.606 1 33.22 18 SER B O 1
ATOM 1649 N N . LYS B 1 19 ? 25.875 -16.531 1.117 1 36 19 LYS B N 1
ATOM 1650 C CA . LYS B 1 19 ? 25.641 -17.969 1.118 1 36 19 LYS B CA 1
ATOM 1651 C C . LYS B 1 19 ? 24.391 -18.328 0.323 1 36 19 LYS B C 1
ATOM 1653 O O . LYS B 1 19 ? 23.297 -17.812 0.614 1 36 19 LYS B O 1
ATOM 1658 N N . LEU B 1 20 ? 24.328 -18.359 -1.072 1 41.59 20 LEU B N 1
ATOM 1659 C CA . LEU B 1 20 ? 23.406 -18.688 -2.143 1 41.59 20 LEU B CA 1
ATOM 1660 C C . LEU B 1 20 ? 22.234 -19.5 -1.607 1 41.59 20 LEU B C 1
ATOM 1662 O O . LEU B 1 20 ? 22.328 -20.734 -1.487 1 41.59 20 LEU B O 1
ATOM 1666 N N . SER B 1 21 ? 21.797 -19.234 -0.602 1 54.56 21 SER B N 1
ATOM 1667 C CA . SER B 1 21 ? 20.656 -20.109 -0.382 1 54.56 21 SER B CA 1
ATOM 1668 C C . SER B 1 21 ? 19.781 -20.219 -1.634 1 54.56 21 SER B C 1
ATOM 1670 O O . SER B 1 21 ? 19.516 -19.219 -2.301 1 54.56 21 SER B O 1
ATOM 1672 N N . LEU B 1 22 ? 19.922 -21.266 -2.297 1 74.88 22 LEU B N 1
ATOM 1673 C CA . LEU B 1 22 ? 19.141 -21.703 -3.451 1 74.88 22 LEU B CA 1
ATOM 1674 C C . LEU B 1 22 ? 17.672 -21.328 -3.277 1 74.88 22 LEU B C 1
ATOM 1676 O O . LEU B 1 22 ? 16.969 -21.109 -4.262 1 74.88 22 LEU B O 1
ATOM 1680 N N . VAL B 1 23 ? 17.359 -20.969 -1.967 1 74.75 23 VAL B N 1
ATOM 1681 C CA . VAL B 1 23 ? 15.961 -20.609 -1.694 1 74.75 23 VAL B CA 1
ATOM 1682 C C . VAL B 1 23 ? 15.891 -19.234 -1.056 1 74.75 23 VAL B C 1
ATOM 1684 O O . VAL B 1 23 ? 16.609 -18.953 -0.091 1 74.75 23 VAL B O 1
ATOM 1687 N N . GLN B 1 24 ? 15.188 -18.203 -1.592 1 82 24 GLN B N 1
ATOM 1688 C CA . GLN B 1 24 ? 14.953 -16.859 -1.074 1 82 24 GLN B CA 1
ATOM 1689 C C . GLN B 1 24 ? 13.508 -16.703 -0.618 1 82 24 GLN B C 1
ATOM 1691 O O . GLN B 1 24 ? 12.578 -17.172 -1.288 1 82 24 GLN B O 1
ATOM 1696 N N . VAL B 1 25 ? 13.312 -16.109 0.583 1 81.19 25 VAL B N 1
ATOM 1697 C CA . VAL B 1 25 ? 11.977 -15.914 1.144 1 81.19 25 VAL B CA 1
ATOM 1698 C C . VAL B 1 25 ? 11.758 -14.438 1.441 1 81.19 25 VAL B C 1
ATOM 1700 O O . VAL B 1 25 ? 12.602 -13.789 2.07 1 81.19 25 VAL B O 1
ATOM 1703 N N . TYR B 1 26 ? 10.703 -13.906 0.966 1 86.94 26 TYR B N 1
ATOM 1704 C CA . TYR B 1 26 ? 10.32 -12.516 1.19 1 86.94 26 TYR B CA 1
ATOM 1705 C C . TYR B 1 26 ? 8.961 -12.422 1.863 1 86.94 26 TYR B C 1
ATOM 1707 O O . TYR B 1 26 ? 7.965 -12.938 1.343 1 86.94 26 TYR B O 1
ATOM 1715 N N . SER B 1 27 ? 8.93 -11.781 3.02 1 85.31 27 SER B N 1
ATOM 1716 C CA . SER B 1 27 ? 7.684 -11.5 3.725 1 85.31 27 SER B CA 1
ATOM 1717 C C . SER B 1 27 ? 7.227 -10.062 3.49 1 85.31 27 SER B C 1
ATOM 1719 O O . SER B 1 27 ? 7.926 -9.109 3.854 1 85.31 27 SER B O 1
ATOM 1721 N N . ILE B 1 28 ? 6.125 -9.945 2.904 1 83.38 28 ILE B N 1
ATOM 1722 C CA . ILE B 1 28 ? 5.648 -8.625 2.508 1 83.38 28 ILE B CA 1
ATOM 1723 C C . ILE B 1 28 ? 4.395 -8.266 3.303 1 83.38 28 ILE B C 1
ATOM 1725 O O . ILE B 1 28 ? 3.342 -8.891 3.129 1 83.38 28 ILE B O 1
ATOM 1729 N N . PRO B 1 29 ? 4.5 -7.332 4.117 1 75.75 29 PRO B N 1
ATOM 1730 C CA . PRO B 1 29 ? 3.322 -6.91 4.879 1 75.75 29 PRO B CA 1
ATOM 1731 C C . PRO B 1 29 ? 2.326 -6.117 4.035 1 75.75 29 PRO B C 1
ATOM 1733 O O . PRO B 1 29 ? 2.684 -5.602 2.973 1 75.75 29 PRO B O 1
ATOM 1736 N N . SER B 1 30 ? 1.082 -6.137 4.473 1 71.31 30 SER B N 1
ATOM 1737 C CA . SER B 1 30 ? 0.061 -5.324 3.822 1 71.31 30 SER B CA 1
ATOM 1738 C C . SER B 1 30 ? 0.318 -3.836 4.039 1 71.31 30 SER B C 1
ATOM 1740 O O . SER B 1 30 ? 0.802 -3.434 5.098 1 71.31 30 SER B O 1
ATOM 1742 N N . PRO B 1 31 ? 0.086 -3.037 2.998 1 61.34 31 PRO B N 1
ATOM 1743 C CA . PRO B 1 31 ? 0.348 -1.606 3.162 1 61.34 31 PRO B CA 1
ATOM 1744 C C . PRO B 1 31 ? -0.605 -0.942 4.152 1 61.34 31 PRO B C 1
ATOM 1746 O O . PRO B 1 31 ? -0.271 0.091 4.738 1 61.34 31 PRO B O 1
ATOM 1749 N N . ASN B 1 32 ? -1.858 -1.415 4.133 1 56.88 32 ASN B N 1
ATOM 1750 C CA . ASN B 1 32 ? -2.887 -0.7 4.879 1 56.88 32 ASN B CA 1
ATOM 1751 C C . ASN B 1 32 ? -3.004 -1.224 6.309 1 56.88 32 ASN B C 1
ATOM 1753 O O . ASN B 1 32 ? -3.986 -0.942 7 1 56.88 32 ASN B O 1
ATOM 1757 N N . GLY B 1 33 ? -1.966 -1.895 6.68 1 55.28 33 GLY B N 1
ATOM 1758 C CA . GLY B 1 33 ? -2.053 -2.434 8.023 1 55.28 33 GLY B CA 1
ATOM 1759 C C . GLY B 1 33 ? -3.064 -3.559 8.156 1 55.28 33 GLY B C 1
ATOM 1760 O O . GLY B 1 33 ? -3.383 -3.99 9.266 1 55.28 33 GLY B O 1
ATOM 1761 N N . ASP B 1 34 ? -3.625 -3.75 6.984 1 59.81 34 ASP B N 1
ATOM 1762 C CA . ASP B 1 34 ? -4.547 -4.879 7.098 1 59.81 34 ASP B CA 1
ATOM 1763 C C . ASP B 1 34 ? -3.791 -6.184 7.336 1 59.81 34 ASP B C 1
ATOM 1765 O O . ASP B 1 34 ? -2.561 -6.188 7.43 1 59.81 34 ASP B O 1
ATOM 1769 N N . TYR B 1 35 ? -4.555 -7.125 7.719 1 65.06 35 TYR B N 1
ATOM 1770 C CA . TYR B 1 35 ? -3.99 -8.391 8.172 1 65.06 35 TYR B CA 1
ATOM 1771 C C . TYR B 1 35 ? -3.533 -9.234 6.984 1 65.06 35 TYR B C 1
ATOM 1773 O O . TYR B 1 35 ? -3.057 -10.359 7.164 1 65.06 35 TYR B O 1
ATOM 1781 N N . ILE B 1 36 ? -3.564 -8.664 5.773 1 74.94 36 ILE B N 1
ATOM 1782 C CA . ILE B 1 36 ? -3.186 -9.492 4.637 1 74.94 36 ILE B CA 1
ATOM 1783 C C . ILE B 1 36 ? -1.678 -9.406 4.414 1 74.94 36 ILE B C 1
ATOM 1785 O O . ILE B 1 36 ? -1.136 -8.32 4.211 1 74.94 36 ILE B O 1
ATOM 1789 N N . GLN B 1 37 ? -1.015 -10.461 4.625 1 86.44 37 GLN B N 1
ATOM 1790 C CA . GLN B 1 37 ? 0.42 -10.594 4.402 1 86.44 37 GLN B CA 1
ATOM 1791 C C . GLN B 1 37 ? 0.712 -11.617 3.311 1 86.44 37 GLN B C 1
ATOM 1793 O O . GLN B 1 37 ? -0.114 -12.492 3.035 1 86.44 37 GLN B O 1
ATOM 1798 N N . GLN B 1 38 ? 1.786 -11.367 2.645 1 92.56 38 GLN B N 1
ATOM 1799 C CA . GLN B 1 38 ? 2.16 -12.383 1.67 1 92.56 38 GLN B CA 1
ATOM 1800 C C . GLN B 1 38 ? 3.629 -12.773 1.812 1 92.56 38 GLN B C 1
ATOM 1802 O O . GLN B 1 38 ? 4.445 -11.969 2.273 1 92.56 38 GLN B O 1
ATOM 1807 N N . THR B 1 39 ? 3.906 -14.062 1.528 1 93.56 39 THR B N 1
ATOM 1808 C CA . THR B 1 39 ? 5.266 -14.594 1.53 1 93.56 39 THR B CA 1
ATOM 1809 C C . THR B 1 39 ? 5.633 -15.141 0.152 1 93.56 39 THR B C 1
ATOM 1811 O O . THR B 1 39 ? 4.855 -15.867 -0.461 1 93.56 39 THR B O 1
ATOM 1814 N N . VAL B 1 40 ? 6.75 -14.68 -0.33 1 95.5 40 VAL B N 1
ATOM 1815 C CA . VAL B 1 40 ? 7.266 -15.125 -1.622 1 95.5 40 VAL B CA 1
ATOM 1816 C C . VAL B 1 40 ? 8.531 -15.945 -1.417 1 95.5 40 VAL B C 1
ATOM 1818 O O . VAL B 1 40 ? 9.516 -15.461 -0.859 1 95.5 40 VAL B O 1
ATOM 1821 N N . THR B 1 41 ? 8.5 -17.219 -1.804 1 95.94 41 THR B N 1
ATOM 1822 C CA . THR B 1 41 ? 9.656 -18.109 -1.769 1 95.94 41 THR B CA 1
ATOM 1823 C C . THR B 1 41 ? 10.133 -18.438 -3.182 1 95.94 41 THR B C 1
ATOM 1825 O O . THR B 1 41 ? 9.352 -18.906 -4.016 1 95.94 41 THR B O 1
ATOM 1828 N N . VAL B 1 42 ? 11.383 -18.172 -3.42 1 95.38 42 VAL B N 1
ATOM 1829 C CA . VAL B 1 42 ? 11.969 -18.453 -4.727 1 95.38 42 VAL B CA 1
ATOM 1830 C C . VAL B 1 42 ? 13.062 -19.5 -4.586 1 95.38 42 VAL B C 1
ATOM 1832 O O . VAL B 1 42 ? 14.062 -19.281 -3.904 1 95.38 42 VAL B O 1
ATOM 1835 N N . ASP B 1 43 ? 12.789 -20.656 -5.16 1 94.88 43 ASP B N 1
ATOM 1836 C CA . ASP B 1 43 ? 13.781 -21.719 -5.242 1 94.88 43 ASP B CA 1
ATOM 1837 C C . ASP B 1 43 ? 14.453 -21.734 -6.609 1 94.88 43 ASP B C 1
ATOM 1839 O O . ASP B 1 43 ? 13.914 -22.297 -7.566 1 94.88 43 ASP B O 1
ATOM 1843 N N . ASN B 1 44 ? 15.641 -21.266 -6.648 1 91.06 44 ASN B N 1
ATOM 1844 C CA . ASN B 1 44 ? 16.328 -21.109 -7.93 1 91.06 44 ASN B CA 1
ATOM 1845 C C . ASN B 1 44 ? 16.875 -22.453 -8.43 1 91.06 44 ASN B C 1
ATOM 1847 O O . ASN B 1 44 ? 17.109 -22.625 -9.625 1 91.06 44 ASN B O 1
ATOM 1851 N N . GLU B 1 45 ? 17.109 -23.266 -7.543 1 91.56 45 GLU B N 1
ATOM 1852 C CA . GLU B 1 45 ? 17.578 -24.594 -7.93 1 91.56 45 GLU B CA 1
ATOM 1853 C C . GLU B 1 45 ? 16.469 -25.391 -8.625 1 91.56 45 GLU B C 1
ATOM 1855 O O . GLU B 1 45 ? 16.688 -25.969 -9.695 1 91.56 45 GLU B O 1
ATOM 1860 N N . LYS B 1 46 ? 15.359 -25.359 -8.031 1 94.62 46 LYS B N 1
ATOM 1861 C CA . LYS B 1 46 ? 14.227 -26.125 -8.555 1 94.62 46 LYS B CA 1
ATOM 1862 C C . LYS B 1 46 ? 13.453 -25.312 -9.586 1 94.62 46 LYS B C 1
ATOM 1864 O O . LYS B 1 46 ? 12.594 -25.844 -10.289 1 94.62 46 LYS B O 1
ATOM 1869 N N . LYS B 1 47 ? 13.781 -24.016 -9.703 1 95.38 47 LYS B N 1
ATOM 1870 C CA . LYS B 1 47 ? 13.125 -23.078 -10.602 1 95.38 47 LYS B CA 1
ATOM 1871 C C . LYS B 1 47 ? 11.625 -22.984 -10.305 1 95.38 47 LYS B C 1
ATOM 1873 O O . LYS B 1 47 ? 10.805 -23.078 -11.219 1 95.38 47 LYS B O 1
ATOM 1878 N N . VAL B 1 48 ? 11.367 -22.797 -9.023 1 97.25 48 VAL B N 1
ATOM 1879 C CA . VAL B 1 48 ? 9.992 -22.703 -8.539 1 97.25 48 VAL B CA 1
ATOM 1880 C C . VAL B 1 48 ? 9.836 -21.484 -7.633 1 97.25 48 VAL B C 1
ATOM 1882 O O . VAL B 1 48 ? 10.703 -21.219 -6.797 1 97.25 48 VAL B O 1
ATOM 1885 N N . ALA B 1 49 ? 8.758 -20.766 -7.859 1 97.56 49 ALA B N 1
ATOM 1886 C CA . ALA B 1 49 ? 8.359 -19.703 -6.938 1 97.56 49 ALA B CA 1
ATOM 1887 C C . ALA B 1 49 ? 7.031 -20.047 -6.258 1 97.56 49 ALA B C 1
ATOM 1889 O O . ALA B 1 49 ? 6.074 -20.453 -6.918 1 97.56 49 ALA B O 1
ATOM 1890 N N . ILE B 1 50 ? 7.004 -19.938 -4.93 1 98 50 ILE B N 1
ATOM 1891 C CA . ILE B 1 50 ? 5.816 -20.25 -4.137 1 98 50 ILE B CA 1
ATOM 1892 C C . ILE B 1 50 ? 5.355 -18.984 -3.406 1 98 50 ILE B C 1
ATOM 1894 O O . ILE B 1 50 ? 6.129 -18.375 -2.672 1 98 50 ILE B O 1
ATOM 1898 N N . ILE B 1 51 ? 4.109 -18.625 -3.623 1 97.5 51 ILE B N 1
ATOM 1899 C CA . ILE B 1 51 ? 3.533 -17.438 -3.002 1 97.5 51 ILE B CA 1
ATOM 1900 C C . ILE B 1 51 ? 2.402 -17.844 -2.059 1 97.5 51 ILE B C 1
ATOM 1902 O O . ILE B 1 51 ? 1.482 -18.562 -2.457 1 97.5 51 ILE B O 1
ATOM 1906 N N . HIS B 1 52 ? 2.514 -17.453 -0.851 1 96.75 52 HIS B N 1
ATOM 1907 C CA . HIS B 1 52 ? 1.435 -17.609 0.117 1 96.75 52 HIS B CA 1
ATOM 1908 C C . HIS B 1 52 ? 0.774 -16.266 0.433 1 96.75 52 HIS B C 1
ATOM 1910 O O . HIS B 1 52 ? 1.438 -15.336 0.897 1 96.75 52 HIS B O 1
ATOM 1916 N N . ILE B 1 53 ? -0.416 -16.172 0.163 1 93.44 53 ILE B N 1
ATOM 1917 C CA . ILE B 1 53 ? -1.209 -15.039 0.631 1 93.44 53 ILE B CA 1
ATOM 1918 C C . ILE B 1 53 ? -1.973 -15.43 1.895 1 93.44 53 ILE B C 1
ATOM 1920 O O . ILE B 1 53 ? -2.768 -16.375 1.879 1 93.44 53 ILE B O 1
ATOM 1924 N N . HIS B 1 54 ? -1.606 -14.766 2.934 1 91.12 54 HIS B N 1
ATOM 1925 C CA . HIS B 1 54 ? -2.283 -14.953 4.211 1 91.12 54 HIS B CA 1
ATOM 1926 C C . HIS B 1 54 ? -3.373 -13.906 4.422 1 91.12 54 HIS B C 1
ATOM 1928 O O . HIS B 1 54 ? -3.096 -12.805 4.887 1 91.12 54 HIS B O 1
ATOM 1934 N N . GLY B 1 55 ? -4.539 -14.281 4.066 1 88.12 55 GLY B N 1
ATOM 1935 C CA . GLY B 1 55 ? -5.633 -13.328 4.145 1 88.12 55 GLY B CA 1
ATOM 1936 C C . GLY B 1 55 ? -6.914 -13.93 4.684 1 88.12 55 GLY B C 1
ATOM 1937 O O . GLY B 1 55 ? -8.008 -13.617 4.203 1 88.12 55 GLY B O 1
ATOM 1938 N N . GLY B 1 56 ? -6.781 -14.844 5.641 1 87.62 56 GLY B N 1
ATOM 1939 C CA . GLY B 1 56 ? -7.988 -15.461 6.164 1 87.62 56 GLY B CA 1
ATOM 1940 C C . GLY B 1 56 ? -8.805 -16.172 5.098 1 87.62 56 GLY B C 1
ATOM 1941 O O . GLY B 1 56 ? -8.305 -17.094 4.441 1 87.62 56 GLY B O 1
ATOM 1942 N N . ALA B 1 57 ? -9.961 -15.656 4.793 1 86.94 57 ALA B N 1
ATOM 1943 C CA . ALA B 1 57 ? -10.844 -16.266 3.799 1 86.94 57 ALA B CA 1
ATOM 1944 C C . ALA B 1 57 ? -10.305 -16.047 2.387 1 86.94 57 ALA B C 1
ATOM 1946 O O . ALA B 1 57 ? -10.734 -16.719 1.443 1 86.94 57 ALA B O 1
ATOM 1947 N N . CYS B 1 58 ? -9.367 -15.148 2.236 1 87.06 58 CYS B N 1
ATOM 1948 C CA . CYS B 1 58 ? -8.797 -14.844 0.93 1 87.06 58 CYS B CA 1
ATOM 1949 C C . CYS B 1 58 ? -7.418 -15.469 0.78 1 87.06 58 CYS B C 1
ATOM 1951 O O . CYS B 1 58 ? -6.66 -15.109 -0.12 1 87.06 58 CYS B O 1
ATOM 1953 N N . SER B 1 59 ? -7.168 -16.375 1.728 1 93.94 59 SER B N 1
ATOM 1954 C CA . SER B 1 59 ? -5.855 -17.016 1.685 1 93.94 59 SER B CA 1
ATOM 1955 C C . SER B 1 59 ? -5.703 -17.875 0.441 1 93.94 59 SER B C 1
ATOM 1957 O O . SER B 1 59 ? -6.645 -18.562 0.035 1 93.94 59 SER B O 1
ATOM 1959 N N . SER B 1 60 ? -4.598 -17.844 -0.141 1 97.19 60 SER B N 1
ATOM 1960 C CA . SER B 1 60 ? -4.309 -18.625 -1.34 1 97.19 60 SER B CA 1
ATOM 1961 C C . SER B 1 60 ? -2.83 -18.984 -1.426 1 97.19 60 SER B C 1
ATOM 1963 O O . SER B 1 60 ? -2.004 -18.406 -0.71 1 97.19 60 SER B O 1
ATOM 1965 N N . GLU B 1 61 ? -2.545 -20 -2.168 1 98.06 61 GLU B N 1
ATOM 1966 C CA . GLU B 1 61 ? -1.175 -20.375 -2.496 1 98.06 61 GLU B CA 1
ATOM 1967 C C . GLU B 1 61 ? -0.986 -20.516 -4.004 1 98.06 61 GLU B C 1
ATOM 1969 O O . GLU B 1 61 ? -1.791 -21.172 -4.676 1 98.06 61 GLU B O 1
ATOM 1974 N N . THR B 1 62 ? -0.006 -19.844 -4.527 1 98.56 62 THR B N 1
ATOM 1975 C CA . THR B 1 62 ? 0.314 -19.891 -5.949 1 98.56 62 THR B CA 1
ATOM 1976 C C . THR B 1 62 ? 1.708 -20.469 -6.172 1 98.56 62 THR B C 1
ATOM 1978 O O . THR B 1 62 ? 2.654 -20.109 -5.473 1 98.56 62 THR B O 1
ATOM 1981 N N . ILE B 1 63 ? 1.798 -21.375 -7.117 1 98.5 63 ILE B N 1
ATOM 1982 C CA . ILE B 1 63 ? 3.09 -21.938 -7.492 1 98.5 63 ILE B CA 1
ATOM 1983 C C . ILE B 1 63 ? 3.379 -21.625 -8.961 1 98.5 63 ILE B C 1
ATOM 1985 O O . ILE B 1 63 ? 2.561 -21.922 -9.836 1 98.5 63 ILE B O 1
ATOM 1989 N N . PHE B 1 64 ? 4.48 -20.969 -9.195 1 97.94 64 PHE B N 1
ATOM 1990 C CA . PHE B 1 64 ? 5.062 -20.875 -10.523 1 97.94 64 PHE B CA 1
ATOM 1991 C C . PHE B 1 64 ? 6.133 -21.938 -10.734 1 97.94 64 PHE B C 1
ATOM 1993 O O . PHE B 1 64 ? 7.199 -21.891 -10.125 1 97.94 64 PHE B O 1
ATOM 2000 N N . ASP B 1 65 ? 5.848 -22.891 -11.539 1 97.69 65 ASP B N 1
ATOM 2001 C CA . ASP B 1 65 ? 6.809 -23.938 -11.852 1 97.69 65 ASP B CA 1
ATOM 2002 C C . ASP B 1 65 ? 7.445 -23.719 -13.219 1 97.69 65 ASP B C 1
ATOM 2004 O O . ASP B 1 65 ? 6.891 -24.125 -14.242 1 97.69 65 ASP B O 1
ATOM 2008 N N . TYR B 1 66 ? 8.633 -23.234 -13.219 1 96.06 66 TYR B N 1
ATOM 2009 C CA . TYR B 1 66 ? 9.273 -22.828 -14.461 1 96.06 66 TYR B CA 1
ATOM 2010 C C . TYR B 1 66 ? 9.891 -24.016 -15.18 1 96.06 66 TYR B C 1
ATOM 2012 O O . TYR B 1 66 ? 10.148 -23.969 -16.391 1 96.06 66 TYR B O 1
ATOM 2020 N N . LYS B 1 67 ? 10.18 -25 -14.438 1 95.5 67 LYS B N 1
ATOM 2021 C CA . LYS B 1 67 ? 10.719 -26.203 -15.055 1 95.5 67 LYS B CA 1
ATOM 2022 C C . LYS B 1 67 ? 9.695 -26.875 -15.969 1 95.5 67 LYS B C 1
ATOM 2024 O O . LYS B 1 67 ? 10.031 -27.312 -17.062 1 95.5 67 LYS B O 1
ATOM 2029 N N . HIS B 1 68 ? 8.477 -26.969 -15.531 1 96.31 68 HIS B N 1
ATOM 2030 C CA . HIS B 1 68 ? 7.434 -27.656 -16.297 1 96.31 68 HIS B CA 1
ATOM 2031 C C . HIS B 1 68 ? 6.59 -26.656 -17.078 1 96.31 68 HIS B C 1
ATOM 2033 O O . HIS B 1 68 ? 5.809 -27.047 -17.953 1 96.31 68 HIS B O 1
ATOM 2039 N N . GLY B 1 69 ? 6.66 -25.328 -16.688 1 96.12 69 GLY B N 1
ATOM 2040 C CA . GLY B 1 69 ? 6.004 -24.297 -17.453 1 96.12 69 GLY B CA 1
ATOM 2041 C C . GLY B 1 69 ? 4.543 -24.109 -17.094 1 96.12 69 GLY B C 1
ATOM 2042 O O . GLY B 1 69 ? 3.721 -23.766 -17.938 1 96.12 69 GLY B O 1
ATOM 2043 N N . TYR B 1 70 ? 4.191 -24.484 -15.859 1 97.5 70 TYR B N 1
ATOM 2044 C CA . TYR B 1 70 ? 2.805 -24.344 -15.43 1 97.5 70 TYR B CA 1
ATOM 2045 C C . TYR B 1 70 ? 2.707 -23.516 -14.156 1 97.5 70 TYR B C 1
ATOM 2047 O O . TYR B 1 70 ? 3.674 -23.406 -13.398 1 97.5 70 TYR B O 1
ATOM 2055 N N . ILE B 1 71 ? 1.539 -22.875 -13.977 1 98 71 ILE B N 1
ATOM 2056 C CA . ILE B 1 71 ? 1.167 -22.172 -12.75 1 98 71 ILE B CA 1
ATOM 2057 C C . ILE B 1 71 ? -0.033 -22.859 -12.102 1 98 71 ILE B C 1
ATOM 2059 O O . ILE B 1 71 ? -0.922 -23.359 -12.805 1 98 71 ILE B O 1
ATOM 2063 N N . ALA B 1 72 ? -0.034 -22.953 -10.836 1 98.62 72 ALA B N 1
ATOM 2064 C CA . ALA B 1 72 ? -1.175 -23.469 -10.078 1 98.62 72 ALA B CA 1
ATOM 2065 C C . ALA B 1 72 ? -1.548 -22.531 -8.945 1 98.62 72 ALA B C 1
ATOM 2067 O O . ALA B 1 72 ? -0.672 -21.984 -8.258 1 98.62 72 ALA B O 1
ATOM 2068 N N . MET B 1 73 ? -2.818 -22.328 -8.766 1 98.69 73 MET B N 1
ATOM 2069 C CA . MET B 1 73 ? -3.367 -21.469 -7.719 1 98.69 73 MET B CA 1
ATOM 2070 C C . MET B 1 73 ? -4.402 -22.219 -6.883 1 98.69 73 MET B C 1
ATOM 2072 O O . MET B 1 73 ? -5.453 -22.609 -7.395 1 98.69 73 MET B O 1
ATOM 2076 N N . ARG B 1 74 ? -4.07 -22.406 -5.637 1 98.44 74 ARG B N 1
ATOM 2077 C CA . ARG B 1 74 ? -5.023 -23.016 -4.715 1 98.44 74 ARG B CA 1
ATOM 2078 C C . ARG B 1 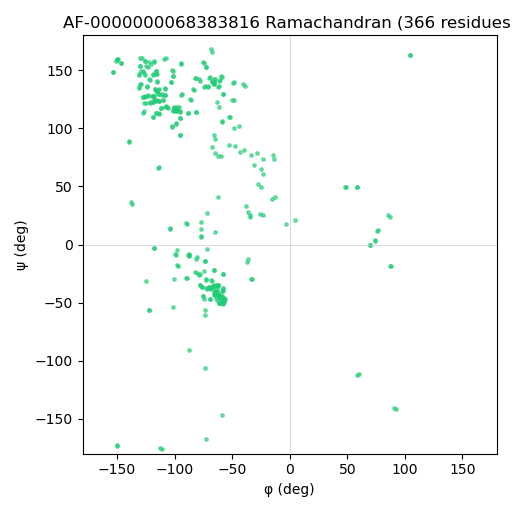74 ? -5.758 -21.953 -3.9 1 98.44 74 ARG B C 1
ATOM 2080 O O . ARG B 1 74 ? -5.129 -21.172 -3.178 1 98.44 74 ARG B O 1
ATOM 2087 N N . ILE B 1 75 ? -7.07 -21.953 -4.105 1 97.81 75 ILE B N 1
ATOM 2088 C CA . ILE B 1 75 ? -7.938 -21.078 -3.33 1 97.81 75 ILE B CA 1
ATOM 2089 C C . ILE B 1 75 ? -8.578 -21.859 -2.188 1 97.81 75 ILE B C 1
ATOM 2091 O O . ILE B 1 75 ? -9.453 -22.688 -2.414 1 97.81 75 ILE B O 1
ATOM 2095 N N . PHE B 1 76 ? -8.25 -21.5 -0.95 1 96.56 76 PHE B N 1
ATOM 2096 C CA . PHE B 1 76 ? -8.609 -22.344 0.185 1 96.56 76 PHE B CA 1
ATOM 2097 C C . PHE B 1 76 ? -10.109 -22.266 0.456 1 96.56 76 PHE B C 1
ATOM 2099 O O . PHE B 1 76 ? -10.727 -23.281 0.775 1 96.56 76 PHE B O 1
ATOM 2106 N N . SER B 1 77 ? -10.602 -21.109 0.286 1 94.5 77 SER B N 1
ATOM 2107 C CA . SER B 1 77 ? -12.023 -20.953 0.538 1 94.5 77 SER B CA 1
ATOM 2108 C C . SER B 1 77 ? -12.859 -21.734 -0.463 1 94.5 77 SER B C 1
ATOM 2110 O O . SER B 1 77 ? -13.992 -22.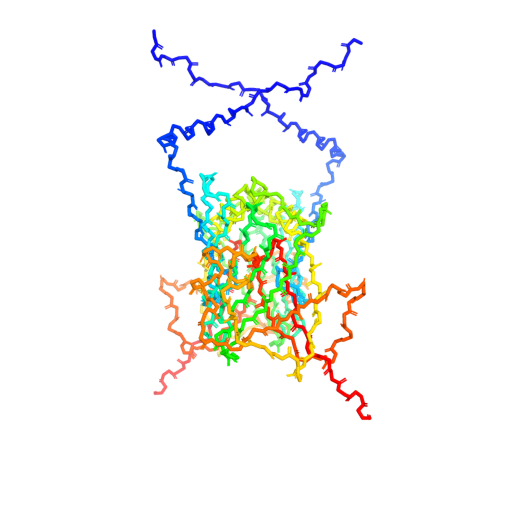125 -0.168 1 94.5 77 SER B O 1
ATOM 2112 N N . GLN B 1 78 ? -12.352 -22.047 -1.577 1 94.12 78 GLN B N 1
ATOM 2113 C CA . GLN B 1 78 ? -13.078 -22.766 -2.627 1 94.12 78 GLN B CA 1
ATOM 2114 C C . GLN B 1 78 ? -12.742 -24.25 -2.615 1 94.12 78 GLN B C 1
ATOM 2116 O O . GLN B 1 78 ? -13.383 -25.047 -3.314 1 94.12 78 GLN B O 1
ATOM 2121 N N . PHE B 1 79 ? -11.758 -24.594 -1.824 1 96.06 79 PHE B N 1
ATOM 2122 C CA . PHE B 1 79 ? -11.281 -25.969 -1.815 1 96.06 79 PHE B CA 1
ATOM 2123 C C . PHE B 1 79 ? -11.039 -26.469 -3.236 1 96.06 79 PHE B C 1
ATOM 2125 O O . PHE B 1 79 ? -11.508 -27.547 -3.611 1 96.06 79 PHE B O 1
ATOM 2132 N N . ALA B 1 80 ? -10.336 -25.656 -3.949 1 97.44 80 ALA B N 1
ATOM 2133 C CA . ALA B 1 80 ? -10.086 -25.984 -5.352 1 97.44 80 ALA B CA 1
ATOM 2134 C C . ALA B 1 80 ? -8.742 -25.422 -5.812 1 97.44 80 ALA B C 1
ATOM 2136 O O . ALA B 1 80 ? -8.195 -24.516 -5.195 1 97.44 80 ALA B O 1
ATOM 2137 N N . CYS B 1 81 ? -8.328 -26.062 -6.895 1 98.38 81 CYS B N 1
ATOM 2138 C CA . CYS B 1 81 ? -7.098 -25.641 -7.547 1 98.38 81 CYS B CA 1
ATOM 2139 C C . CYS B 1 81 ? -7.367 -25.188 -8.977 1 98.38 81 CYS B C 1
ATOM 2141 O O . CYS B 1 81 ? -8.219 -25.766 -9.664 1 98.38 81 CYS B O 1
ATOM 2143 N N . PHE B 1 82 ? -6.617 -24.203 -9.445 1 98.12 82 PHE B N 1
ATOM 2144 C CA . PHE B 1 82 ? -6.699 -23.672 -10.805 1 98.12 82 PHE B CA 1
ATOM 2145 C C . PHE B 1 82 ? -5.332 -23.703 -11.477 1 98.12 82 PHE B C 1
ATOM 2147 O O . PHE B 1 82 ? -4.344 -23.219 -10.922 1 98.12 82 PHE B O 1
ATOM 2154 N N . VAL B 1 83 ? -5.273 -24.297 -12.656 1 98.06 83 VAL B N 1
ATOM 2155 C CA . VAL B 1 83 ? -3.982 -24.516 -13.297 1 98.06 83 VAL B CA 1
ATOM 2156 C C . VAL B 1 83 ? -3.994 -23.922 -14.703 1 98.06 83 VAL B C 1
ATOM 2158 O O . VAL B 1 83 ? -5.031 -23.922 -15.375 1 98.06 83 VAL B O 1
ATOM 2161 N N . MET B 1 84 ? -2.811 -23.406 -15.133 1 96.38 84 MET B N 1
ATOM 2162 C CA . MET B 1 84 ? -2.67 -22.875 -16.484 1 96.38 84 MET B CA 1
ATOM 2163 C C . MET B 1 84 ? -1.226 -22.969 -16.953 1 96.38 84 MET B C 1
ATOM 2165 O O . MET B 1 84 ? -0.296 -22.922 -16.156 1 96.38 84 MET B O 1
ATOM 2169 N N . LYS B 1 85 ? -1.128 -23.156 -18.234 1 95.94 85 LYS B N 1
ATOM 2170 C CA . LYS B 1 85 ? 0.198 -23.125 -18.844 1 95.94 85 LYS B CA 1
ATOM 2171 C C . LYS B 1 85 ? 0.745 -21.703 -18.922 1 95.94 85 LYS B C 1
ATOM 2173 O O . LYS B 1 85 ? 0.016 -20.766 -19.266 1 95.94 85 LYS B O 1
ATOM 2178 N N . MET B 1 86 ? 2.035 -21.531 -18.578 1 94.38 86 MET B N 1
ATOM 2179 C CA . MET B 1 86 ? 2.672 -20.219 -18.641 1 94.38 86 MET B CA 1
ATOM 2180 C C . MET B 1 86 ? 3.119 -19.906 -20.062 1 94.38 86 MET B C 1
ATOM 2182 O O . MET B 1 86 ? 3.941 -20.625 -20.641 1 94.38 86 MET B O 1
ATOM 2186 N N . GLU B 1 87 ? 2.455 -18.875 -20.625 1 87 87 GLU B N 1
ATOM 2187 C CA . GLU B 1 87 ? 2.871 -18.422 -21.953 1 87 87 GLU B CA 1
ATOM 2188 C C . GLU B 1 87 ? 4.121 -17.547 -21.859 1 87 87 GLU B C 1
ATOM 2190 O O . GLU B 1 87 ? 4.25 -16.734 -20.953 1 87 87 GLU B O 1
ATOM 2195 N N . LYS B 1 88 ? 4.863 -17.781 -22.812 1 77.31 88 LYS B N 1
ATOM 2196 C CA . LYS B 1 88 ? 6.105 -17.031 -22.844 1 77.31 88 LYS B CA 1
ATOM 2197 C C . LYS B 1 88 ? 5.832 -15.523 -22.938 1 77.31 88 LYS B C 1
ATOM 2199 O O . LYS B 1 88 ? 4.824 -15.109 -23.516 1 77.31 88 LYS B O 1
ATOM 2204 N N . HIS B 1 89 ? 6.477 -14.648 -22.344 1 77.31 89 HIS B N 1
ATOM 2205 C CA . HIS B 1 89 ? 6.57 -13.195 -22.453 1 77.31 89 HIS B CA 1
ATOM 2206 C C . HIS B 1 89 ? 5.508 -12.516 -21.594 1 77.31 89 HIS B C 1
ATOM 2208 O O . HIS B 1 89 ? 5.594 -11.312 -21.344 1 77.31 89 HIS B O 1
ATOM 2214 N N . TYR B 1 90 ? 4.457 -13.344 -21.234 1 81.94 90 TYR B N 1
ATOM 2215 C CA . TYR B 1 90 ? 3.432 -12.68 -20.438 1 81.94 90 TYR B CA 1
ATOM 2216 C C . TYR B 1 90 ? 3.748 -12.781 -18.953 1 81.94 90 TYR B C 1
ATOM 2218 O O . TYR B 1 90 ? 3.432 -11.875 -18.172 1 81.94 90 TYR B O 1
ATOM 2226 N N . PHE B 1 91 ? 4.395 -13.805 -18.656 1 90.94 91 PHE B N 1
ATOM 2227 C CA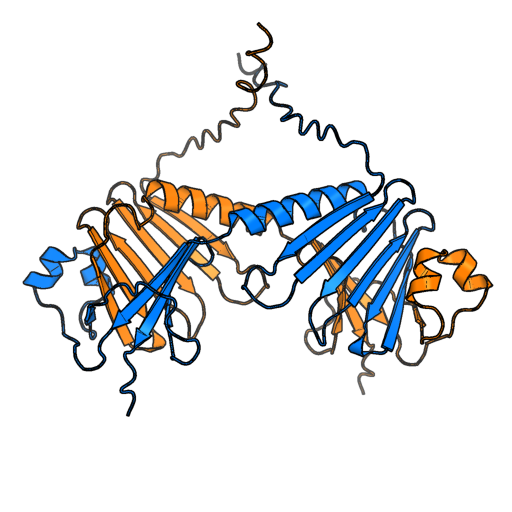 . PHE B 1 91 ? 4.664 -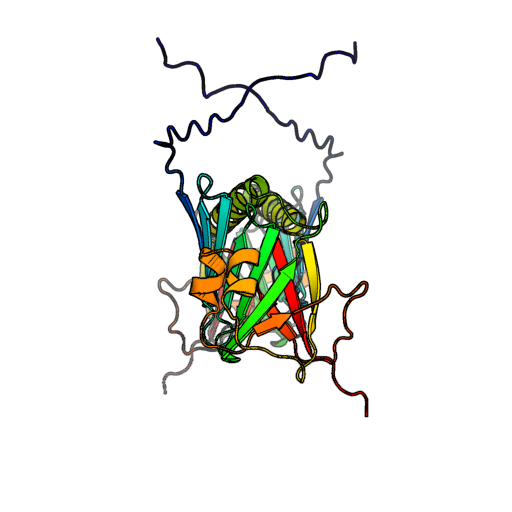14.055 -17.25 1 90.94 91 PHE B CA 1
ATOM 2228 C C . PHE B 1 91 ? 6.023 -13.5 -16.859 1 90.94 91 PHE B C 1
ATOM 2230 O O . PHE B 1 91 ? 6.91 -13.344 -17.703 1 90.94 91 PHE B O 1
ATOM 2237 N N . LEU B 1 92 ? 6.145 -13.227 -15.648 1 92.12 92 LEU B N 1
ATOM 2238 C CA . LEU B 1 92 ? 7.414 -12.773 -15.086 1 92.12 92 LEU B CA 1
ATOM 2239 C C . LEU B 1 92 ? 8.438 -13.906 -15.078 1 92.12 92 LEU B C 1
ATOM 2241 O O . LEU B 1 92 ? 8.086 -15.062 -14.852 1 92.12 92 LEU B O 1
ATOM 2245 N N . GLU B 1 93 ? 9.672 -13.508 -15.32 1 93.62 93 GLU B N 1
ATOM 2246 C CA . GLU B 1 93 ? 10.75 -14.461 -15.078 1 93.62 93 GLU B CA 1
ATOM 2247 C C . GLU B 1 93 ? 10.992 -14.664 -13.586 1 93.62 93 GLU B C 1
ATOM 2249 O O . GLU B 1 93 ? 10.68 -13.781 -12.781 1 93.62 93 GLU B O 1
ATOM 2254 N N . ILE B 1 94 ? 11.492 -15.836 -13.289 1 93.75 94 ILE B N 1
ATOM 2255 C CA . ILE B 1 94 ? 11.664 -16.172 -11.883 1 93.75 94 ILE B CA 1
ATOM 2256 C C . ILE B 1 94 ? 12.57 -15.141 -11.211 1 93.75 94 ILE B C 1
ATOM 2258 O O . ILE B 1 94 ? 12.352 -14.766 -10.062 1 93.75 94 ILE B O 1
ATOM 2262 N N . GLU B 1 95 ? 13.625 -14.648 -11.906 1 90.75 95 GLU B N 1
ATOM 2263 C CA . GLU B 1 95 ? 14.531 -13.633 -11.375 1 90.75 95 GLU B CA 1
ATOM 2264 C C . GLU B 1 95 ? 13.797 -12.328 -11.094 1 90.75 95 GLU B C 1
ATOM 2266 O O . GLU B 1 95 ? 14.109 -11.633 -10.125 1 90.75 95 GLU B O 1
ATOM 2271 N N . GLU B 1 96 ? 12.836 -12.094 -11.977 1 90.94 96 GLU B N 1
ATOM 2272 C CA . GLU B 1 96 ? 12.039 -10.875 -11.797 1 90.94 96 GLU B CA 1
ATOM 2273 C C . GLU B 1 96 ? 11.156 -10.977 -10.562 1 90.94 96 GLU B C 1
ATOM 2275 O O . GLU B 1 96 ? 10.969 -9.992 -9.844 1 90.94 96 GLU B O 1
ATOM 2280 N N . ILE B 1 97 ? 10.633 -12.156 -10.32 1 93.25 97 ILE B N 1
ATOM 2281 C CA . ILE B 1 97 ? 9.773 -12.359 -9.156 1 93.25 97 ILE B CA 1
ATOM 2282 C C . ILE B 1 97 ? 10.562 -12.062 -7.883 1 93.25 97 ILE B C 1
ATOM 2284 O O . ILE B 1 97 ? 10.094 -11.312 -7.023 1 93.25 97 ILE B O 1
ATOM 2288 N N . GLY B 1 98 ? 11.719 -12.625 -7.738 1 89.94 98 GLY B N 1
ATOM 2289 C CA . GLY B 1 98 ? 12.547 -12.375 -6.574 1 89.94 98 GLY B CA 1
ATOM 2290 C C . GLY B 1 98 ? 12.898 -10.914 -6.391 1 89.94 98 GLY B C 1
ATOM 2291 O O . GLY B 1 98 ? 12.789 -10.375 -5.285 1 89.94 98 GLY B O 1
ATOM 2292 N N . ARG B 1 99 ? 13.312 -10.305 -7.457 1 88.44 99 ARG B N 1
ATOM 2293 C CA . ARG B 1 99 ? 13.719 -8.898 -7.414 1 88.44 99 ARG B CA 1
ATOM 2294 C C . ARG B 1 99 ? 12.555 -8.008 -6.988 1 88.44 99 ARG B C 1
ATOM 2296 O O . ARG B 1 99 ? 12.695 -7.191 -6.078 1 88.44 99 ARG B O 1
ATOM 2303 N N . LEU B 1 100 ? 11.445 -8.211 -7.672 1 88.56 100 LEU B N 1
ATOM 2304 C CA . LEU B 1 100 ? 10.281 -7.375 -7.395 1 88.56 100 LEU B CA 1
ATOM 2305 C C . LEU B 1 100 ? 9.766 -7.617 -5.98 1 88.56 100 LEU B C 1
ATOM 2307 O O . LEU B 1 100 ? 9.344 -6.68 -5.301 1 88.56 100 LEU B O 1
ATOM 2311 N N . ALA B 1 101 ? 9.766 -8.859 -5.555 1 89.12 101 ALA B N 1
ATOM 2312 C CA . ALA B 1 101 ? 9.352 -9.164 -4.188 1 89.12 101 ALA B CA 1
ATOM 2313 C C . ALA B 1 101 ? 10.25 -8.461 -3.174 1 89.12 101 ALA B C 1
ATOM 2315 O O . ALA B 1 101 ? 9.766 -7.883 -2.201 1 89.12 101 ALA B O 1
ATOM 2316 N N . TYR B 1 102 ? 11.516 -8.5 -3.344 1 86.62 102 TYR B N 1
ATOM 2317 C CA . TYR B 1 102 ? 12.469 -7.816 -2.479 1 86.62 102 TYR B CA 1
ATOM 2318 C C . TYR B 1 102 ? 12.203 -6.316 -2.443 1 86.62 102 TYR B C 1
ATOM 2320 O O . TYR B 1 102 ? 12.18 -5.707 -1.371 1 86.62 102 TYR B O 1
ATOM 2328 N N . GLU B 1 103 ? 12.094 -5.781 -3.615 1 81.88 103 GLU B N 1
ATOM 2329 C CA . GLU B 1 103 ? 11.852 -4.348 -3.721 1 81.88 103 GLU B CA 1
ATOM 2330 C C . GLU B 1 103 ? 10.578 -3.949 -2.975 1 81.88 103 GLU B C 1
ATOM 2332 O O . GLU B 1 103 ? 10.562 -2.953 -2.25 1 81.88 103 GLU B O 1
ATOM 2337 N N . LEU B 1 104 ? 9.586 -4.711 -3.23 1 84.12 104 LEU B N 1
ATOM 2338 C CA . LEU B 1 104 ? 8.32 -4.414 -2.562 1 84.12 104 LEU B CA 1
ATOM 2339 C C . LEU B 1 104 ? 8.461 -4.547 -1.051 1 84.12 104 LEU B C 1
ATOM 2341 O O . LEU B 1 104 ? 7.949 -3.717 -0.3 1 84.12 104 LEU B O 1
ATOM 2345 N N . GLN B 1 105 ? 9.102 -5.555 -0.586 1 83.62 105 GLN B N 1
ATOM 2346 C CA . GLN B 1 105 ? 9.336 -5.742 0.842 1 83.62 105 GLN B CA 1
ATOM 2347 C C . GLN B 1 105 ? 10.07 -4.547 1.442 1 83.62 105 GLN B C 1
ATOM 2349 O O . GLN B 1 105 ? 9.695 -4.051 2.508 1 83.62 105 GLN B O 1
ATOM 2354 N N . MET B 1 106 ? 11.133 -4.184 0.767 1 79.25 106 MET B N 1
ATOM 2355 C CA . MET B 1 106 ? 11.922 -3.051 1.246 1 79.25 106 MET B CA 1
ATOM 2356 C C . MET B 1 106 ? 11.094 -1.772 1.256 1 79.25 106 MET B C 1
ATOM 2358 O O . MET B 1 106 ? 11.172 -0.981 2.197 1 79.25 106 MET B O 1
ATOM 2362 N N . MET B 1 107 ? 10.359 -1.671 0.173 1 77 107 MET B N 1
ATOM 2363 C CA . MET B 1 107 ? 9.5 -0.496 0.092 1 77 107 MET B CA 1
ATOM 2364 C C . MET B 1 107 ? 8.523 -0.452 1.266 1 77 107 MET B C 1
ATOM 2366 O O . MET B 1 107 ? 8.336 0.598 1.881 1 77 107 MET B O 1
ATOM 2370 N N . ARG B 1 108 ? 7.957 -1.563 1.539 1 75.75 108 ARG B N 1
ATOM 2371 C CA . ARG B 1 108 ? 6.984 -1.634 2.627 1 75.75 108 ARG B CA 1
ATOM 2372 C C . ARG B 1 108 ? 7.648 -1.362 3.973 1 75.75 108 ARG B C 1
ATOM 2374 O O . ARG B 1 108 ? 7.043 -0.758 4.859 1 75.75 108 ARG B O 1
ATOM 2381 N N . ARG B 1 109 ? 8.805 -1.78 4.117 1 71.75 109 ARG B N 1
ATOM 2382 C CA . ARG B 1 109 ? 9.547 -1.551 5.355 1 71.75 109 ARG B CA 1
ATOM 2383 C C . ARG B 1 109 ? 9.883 -0.072 5.527 1 71.75 109 ARG B C 1
ATOM 2385 O O . ARG B 1 109 ? 9.867 0.446 6.645 1 71.75 109 ARG B O 1
ATOM 2392 N N . MET B 1 110 ? 10.172 0.438 4.398 1 69.69 110 MET B N 1
ATOM 2393 C CA . MET B 1 110 ? 10.539 1.849 4.445 1 69.69 110 MET B CA 1
ATOM 2394 C C . MET B 1 110 ? 9.32 2.725 4.707 1 69.69 110 MET B C 1
ATOM 2396 O O . MET B 1 110 ? 9.453 3.846 5.199 1 69.69 110 MET B O 1
ATOM 2400 N N . LEU B 1 111 ? 8.227 2.176 4.211 1 69.31 111 LEU B N 1
ATOM 2401 C CA . LEU B 1 111 ? 7.008 2.955 4.391 1 69.31 111 LEU B CA 1
ATOM 2402 C C . LEU B 1 111 ? 6.492 2.84 5.82 1 69.31 111 LEU B C 1
ATOM 2404 O O . LEU B 1 111 ? 5.387 3.289 6.125 1 69.31 111 LEU B O 1
ATOM 2408 N N . SER B 1 112 ? 7.254 2.344 6.738 1 69.81 112 SER B N 1
ATOM 2409 C CA . SER B 1 112 ? 6.832 2.375 8.133 1 69.81 112 SER B CA 1
ATOM 2410 C C . SER B 1 112 ? 6.598 3.807 8.609 1 69.81 112 SER B C 1
ATOM 2412 O O . SER B 1 112 ? 7.5 4.438 9.164 1 69.81 112 SER B O 1
ATOM 2414 N N . GLY B 1 113 ? 5.492 4.273 8.164 1 75.25 113 GLY B N 1
ATOM 2415 C CA . GLY B 1 113 ? 5.16 5.656 8.484 1 75.25 113 GLY B CA 1
ATOM 2416 C C . GLY B 1 113 ? 5.078 5.918 9.977 1 75.25 113 GLY B C 1
ATOM 2417 O O . GLY B 1 113 ? 4.902 4.988 10.766 1 75.25 113 GLY B O 1
ATOM 2418 N N . LYS B 1 114 ? 5.496 7.133 10.383 1 83.19 114 LYS B N 1
ATOM 2419 C CA . LYS B 1 114 ? 5.316 7.594 11.758 1 83.19 114 LYS B CA 1
ATOM 2420 C C . LYS B 1 114 ? 3.836 7.773 12.086 1 83.19 114 LYS B C 1
ATOM 2422 O O . LYS B 1 114 ? 3.061 8.234 11.25 1 83.19 114 LYS B O 1
ATOM 2427 N N . ASN B 1 115 ? 3.439 7.328 13.32 1 85.94 115 ASN B N 1
ATOM 2428 C CA . ASN B 1 115 ? 2.066 7.484 13.781 1 85.94 115 ASN B CA 1
ATOM 2429 C C . ASN B 1 115 ? 1.973 8.492 14.93 1 85.94 115 ASN B C 1
ATOM 2431 O O . ASN B 1 115 ? 2.789 8.469 15.852 1 85.94 115 ASN B O 1
ATOM 2435 N N . LEU B 1 116 ? 1.095 9.398 14.766 1 89.5 116 LEU B N 1
ATOM 2436 C CA . LEU B 1 116 ? 0.791 10.352 15.828 1 89.5 116 LEU B CA 1
ATOM 2437 C C . LEU B 1 116 ? -0.664 10.227 16.266 1 89.5 116 LEU B C 1
ATOM 2439 O O . LEU B 1 116 ? -1.571 10.211 15.438 1 89.5 116 LEU B O 1
ATOM 2443 N N . TRP B 1 117 ? -0.84 10.078 17.578 1 89.69 117 TRP B N 1
ATOM 2444 C CA . TRP B 1 117 ? -2.178 10.055 18.172 1 89.69 117 TRP B CA 1
ATOM 2445 C C . TRP B 1 117 ? -2.453 11.328 18.953 1 89.69 117 TRP B C 1
ATOM 2447 O O . TRP B 1 117 ? -1.646 11.727 19.797 1 89.69 117 TRP B O 1
ATOM 2457 N N . VAL B 1 118 ? -3.568 11.859 18.594 1 92.5 118 VAL B N 1
ATOM 2458 C CA . VAL B 1 118 ? -3.922 13.086 19.297 1 92.5 118 VAL B CA 1
ATOM 2459 C C . VAL B 1 118 ? -5.355 12.992 19.812 1 92.5 118 VAL B C 1
ATOM 2461 O O . VAL B 1 118 ? -6.176 12.258 19.266 1 92.5 118 VAL B O 1
ATOM 2464 N N . LYS B 1 119 ? -5.551 13.758 20.875 1 92.31 119 LYS B N 1
ATOM 2465 C CA . LYS B 1 119 ? -6.867 13.773 21.5 1 92.31 119 LYS B CA 1
ATOM 2466 C C . LYS B 1 119 ? -7.449 15.18 21.531 1 92.31 119 LYS B C 1
ATOM 2468 O O . LYS B 1 119 ? -6.719 16.156 21.703 1 92.31 119 LYS B O 1
ATOM 2473 N N . TYR B 1 120 ? -8.734 15.219 21.312 1 92.44 120 TYR B N 1
ATOM 2474 C CA . TYR B 1 120 ? -9.445 16.484 21.469 1 92.44 120 TYR B CA 1
ATOM 2475 C C . TYR B 1 120 ? -10.617 16.328 22.438 1 92.44 120 TYR B C 1
ATOM 2477 O O . TYR B 1 120 ? -11.039 15.211 22.734 1 92.44 120 TYR B O 1
ATOM 2485 N N . GLU B 1 121 ? -11.055 17.438 23.016 1 92.44 121 GLU B N 1
ATOM 2486 C CA . GLU B 1 121 ? -12.234 17.484 23.875 1 92.44 121 GLU B CA 1
ATOM 2487 C C . GLU B 1 121 ? -13.438 18.047 23.125 1 92.44 121 GLU B C 1
ATOM 2489 O O . GLU B 1 121 ? -13.492 19.25 22.828 1 92.44 121 GLU B O 1
ATOM 2494 N N . PRO B 1 122 ? -14.469 17.219 22.938 1 90.25 122 PRO B N 1
ATOM 2495 C CA . PRO B 1 122 ? -15.617 17.625 22.125 1 90.25 122 PRO B CA 1
ATOM 2496 C C . PRO B 1 122 ? -16.281 18.891 22.656 1 90.25 122 PRO B C 1
ATOM 2498 O O . PRO B 1 122 ? -16.859 19.672 21.875 1 90.25 122 PRO B O 1
ATOM 2501 N N . ALA B 1 123 ? -16.172 19.156 23.828 1 91.5 123 ALA B N 1
ATOM 2502 C CA . ALA B 1 123 ? -16.859 20.281 24.438 1 91.5 123 ALA B CA 1
ATOM 2503 C C . ALA B 1 123 ? -16.031 21.562 24.312 1 91.5 123 ALA B C 1
ATOM 2505 O O . ALA B 1 123 ? -16.516 22.656 24.594 1 91.5 123 ALA B O 1
ATOM 2506 N N . ASN B 1 124 ? -14.836 21.422 23.859 1 92.69 124 ASN B N 1
ATOM 2507 C CA . ASN B 1 124 ? -13.914 22.562 23.891 1 92.69 124 ASN B CA 1
ATOM 2508 C C . ASN B 1 124 ? -13.555 23.016 22.484 1 92.69 124 ASN B C 1
ATOM 2510 O O . ASN B 1 124 ? -12.398 22.906 22.062 1 92.69 124 ASN B O 1
ATOM 2514 N N . SER B 1 125 ? -14.516 23.531 21.75 1 94.31 125 SER B N 1
ATOM 2515 C CA . SER B 1 125 ? -14.234 24.125 20.453 1 94.31 125 SER B CA 1
ATOM 2516 C C . SER B 1 125 ? -14.359 25.641 20.5 1 94.31 125 SER B C 1
ATOM 2518 O O . SER B 1 125 ? -14.922 26.188 21.438 1 94.31 125 SER B O 1
ATOM 2520 N N . PHE B 1 126 ? -13.742 26.312 19.516 1 93.94 126 PHE B N 1
ATOM 2521 C CA . PHE B 1 126 ? -13.852 27.766 19.406 1 93.94 126 PHE B CA 1
ATOM 2522 C C . PHE B 1 126 ? -13.844 28.203 17.938 1 93.94 126 PHE B C 1
ATOM 2524 O O . PHE B 1 126 ? -13.469 27.422 17.062 1 93.94 126 PHE B O 1
ATOM 2531 N N . PHE B 1 127 ? -14.43 29.391 17.703 1 91.12 127 PHE B N 1
ATOM 2532 C CA . PHE B 1 127 ? -14.281 30.031 16.406 1 91.12 127 PHE B CA 1
ATOM 2533 C C . PHE B 1 127 ? -13.133 31.031 16.422 1 91.12 127 PHE B C 1
ATOM 2535 O O . PHE B 1 127 ? -13.102 31.938 17.25 1 91.12 127 PHE B O 1
ATOM 2542 N N . GLY B 1 128 ? -12.117 30.766 15.664 1 86.88 128 GLY B N 1
ATOM 2543 C CA . GLY B 1 128 ? -10.914 31.578 15.688 1 86.88 128 GLY B CA 1
ATOM 2544 C C . GLY B 1 128 ? -11.203 33.062 15.586 1 86.88 128 GLY B C 1
ATOM 2545 O O . GLY B 1 128 ? -12.133 33.469 14.883 1 86.88 128 GLY B O 1
ATOM 2546 N N . ASP B 1 129 ? -10.492 33.844 16.344 1 91.19 129 ASP B N 1
ATOM 2547 C CA . ASP B 1 129 ? -10.477 35.312 16.219 1 91.19 129 ASP B CA 1
ATOM 2548 C C . ASP B 1 129 ? -9.125 35.812 15.703 1 91.19 129 ASP B C 1
ATOM 2550 O O . ASP B 1 129 ? -8.273 35 15.312 1 91.19 129 ASP B O 1
ATOM 2554 N N . ILE B 1 130 ? -8.961 37.031 15.633 1 90.62 130 ILE B N 1
ATOM 2555 C CA . ILE B 1 130 ? -7.789 37.656 15.023 1 90.62 130 ILE B CA 1
ATOM 2556 C C . ILE B 1 130 ? -6.527 37.188 15.734 1 90.62 130 ILE B C 1
ATOM 2558 O O . ILE B 1 130 ? -5.508 36.906 15.102 1 90.62 130 ILE B O 1
ATOM 2562 N N . LYS B 1 131 ? -6.551 37.062 17.031 1 93.06 131 LYS B N 1
ATOM 2563 C CA . LYS B 1 131 ? -5.379 36.688 17.812 1 93.06 131 LYS B CA 1
ATOM 2564 C C . LYS B 1 131 ? -4.914 35.281 17.453 1 93.06 131 LYS B C 1
ATOM 2566 O O . LYS B 1 131 ? -3.721 35.031 17.25 1 93.06 131 LYS B O 1
ATOM 2571 N N . GLU B 1 132 ? -5.871 34.406 17.391 1 93.56 132 GLU B N 1
ATOM 2572 C CA . GLU B 1 132 ? -5.535 33 17.062 1 93.56 132 GLU B CA 1
ATOM 2573 C C . GLU B 1 132 ? -4.984 32.906 15.648 1 93.56 132 GLU B C 1
ATOM 2575 O O . GLU B 1 132 ? -4.008 32.188 15.406 1 93.56 132 GLU B O 1
ATOM 2580 N N . TRP B 1 133 ? -5.59 33.625 14.758 1 95.56 133 TRP B N 1
ATOM 2581 C CA . TRP B 1 133 ? -5.195 33.531 13.359 1 95.56 133 TRP B CA 1
ATOM 2582 C C . TRP B 1 133 ? -3.807 34.094 13.133 1 95.56 133 TRP B C 1
ATOM 2584 O O . TRP B 1 133 ? -3.055 33.625 12.281 1 95.56 133 TRP B O 1
ATOM 2594 N N . LEU B 1 134 ? -3.441 35.094 13.938 1 94.75 134 LEU B N 1
ATOM 2595 C CA . LEU B 1 134 ? -2.092 35.656 13.875 1 94.75 134 LEU B CA 1
ATOM 2596 C C . LEU B 1 134 ? -1.062 34.625 14.312 1 94.75 134 LEU B C 1
ATOM 2598 O O . LEU B 1 134 ? 0.038 34.562 13.766 1 94.75 134 LEU B O 1
ATOM 2602 N N . ILE B 1 135 ? -1.492 33.844 15.266 1 95.75 135 ILE B N 1
ATOM 2603 C CA . ILE B 1 135 ? -0.608 32.812 15.82 1 95.75 135 ILE B CA 1
ATOM 2604 C C . ILE B 1 135 ? -0.497 31.656 14.852 1 95.75 135 ILE B C 1
ATOM 2606 O O . ILE B 1 135 ? 0.605 31.188 14.555 1 95.75 135 ILE B O 1
ATOM 2610 N N . PHE B 1 136 ? -1.576 31.234 14.305 1 96.44 136 PHE B N 1
ATOM 2611 C CA . PHE B 1 136 ? -1.62 30.031 13.484 1 96.44 136 PHE B CA 1
ATOM 2612 C C . PHE B 1 136 ? -1.067 30.312 12.094 1 96.44 136 PHE B C 1
ATOM 2614 O O . PHE B 1 136 ? -0.483 29.438 11.461 1 96.44 136 PHE B O 1
ATOM 2621 N N . GLY B 1 137 ? -1.324 31.578 11.586 1 95.94 137 GLY B N 1
ATOM 2622 C CA . GLY B 1 137 ? -0.865 31.938 10.258 1 95.94 137 GLY B CA 1
ATOM 2623 C C . GLY B 1 137 ? -1.977 31.953 9.227 1 95.94 137 GLY B C 1
ATOM 2624 O O . GLY B 1 137 ? -3.018 31.328 9.414 1 95.94 137 GLY B O 1
ATOM 2625 N N . LYS B 1 138 ? -1.663 32.594 8.141 1 96.19 138 LYS B N 1
ATOM 2626 C CA . LYS B 1 138 ? -2.664 32.812 7.105 1 96.19 138 LYS B CA 1
ATOM 2627 C C . LYS B 1 138 ? -3.111 31.5 6.465 1 96.19 138 LYS B C 1
ATOM 2629 O O . LYS B 1 138 ? -4.301 31.312 6.207 1 96.19 138 LYS B O 1
ATOM 2634 N N . PRO B 1 139 ? -2.166 30.641 6.227 1 97.06 139 PRO B N 1
ATOM 2635 C CA . PRO B 1 139 ? -2.609 29.391 5.602 1 97.06 139 PRO B CA 1
ATOM 2636 C C . PRO B 1 139 ? -3.631 28.641 6.449 1 97.06 139 PRO B C 1
ATOM 2638 O O . PRO B 1 139 ? -4.633 28.141 5.926 1 97.06 139 PRO B O 1
ATOM 2641 N N . ILE B 1 140 ? -3.43 28.531 7.727 1 98.25 140 ILE B N 1
ATOM 2642 C CA . ILE B 1 140 ? -4.332 27.828 8.625 1 98.25 140 ILE B CA 1
ATOM 2643 C C . ILE B 1 140 ? -5.629 28.609 8.789 1 98.25 140 ILE B C 1
ATOM 2645 O O . ILE B 1 140 ? -6.711 28.031 8.867 1 98.25 140 ILE B O 1
ATOM 2649 N N . GLU B 1 141 ? -5.516 29.906 8.82 1 97.94 141 GLU B N 1
ATOM 2650 C CA . GLU B 1 141 ? -6.711 30.75 8.867 1 97.94 141 GLU B CA 1
ATOM 2651 C C . GLU B 1 141 ? -7.633 30.453 7.684 1 97.94 141 GLU B C 1
ATOM 2653 O O . GLU B 1 141 ? -8.844 30.281 7.859 1 97.94 141 GLU B O 1
ATOM 2658 N N . HIS B 1 142 ? -7.07 30.375 6.523 1 96.69 142 HIS B N 1
ATOM 2659 C CA . HIS B 1 142 ? -7.855 30.125 5.324 1 96.69 142 HIS B CA 1
ATOM 2660 C C . HIS B 1 142 ? -8.531 28.75 5.383 1 96.69 142 HIS B C 1
ATOM 2662 O O . HIS B 1 142 ? -9.664 28.594 4.922 1 96.69 142 HIS B O 1
ATOM 2668 N N . LEU B 1 143 ? -7.891 27.844 5.957 1 97.75 143 LEU B N 1
ATOM 2669 C CA . LEU B 1 143 ? -8.383 26.469 6.031 1 97.75 143 LEU B CA 1
ATOM 2670 C C . LEU B 1 143 ? -9.492 26.359 7.074 1 97.75 143 LEU B C 1
ATOM 2672 O O . LEU B 1 143 ? -10.477 25.641 6.863 1 97.75 143 LEU B O 1
ATOM 2676 N N . CYS B 1 144 ? -9.375 27.078 8.156 1 98.19 144 CYS B N 1
ATOM 2677 C CA . CYS B 1 144 ? -10.141 26.719 9.344 1 98.19 144 CYS B CA 1
ATOM 2678 C C . CYS B 1 144 ? -11.094 27.844 9.727 1 98.19 144 CYS B C 1
ATOM 2680 O O . CYS B 1 144 ? -11.898 27.703 10.648 1 98.19 144 CYS B O 1
ATOM 2682 N N . ARG B 1 145 ? -11.023 28.875 9.031 1 95.94 145 ARG B N 1
ATOM 2683 C CA . ARG B 1 145 ? -11.875 30 9.422 1 95.94 145 ARG B CA 1
ATOM 2684 C C . ARG B 1 145 ? -13.352 29.656 9.266 1 95.94 145 ARG B C 1
ATOM 2686 O O . ARG B 1 145 ? -13.727 28.922 8.344 1 95.94 145 ARG B O 1
ATOM 2693 N N . HIS B 1 146 ? -14.266 30.078 10.141 1 94.25 146 HIS B N 1
ATOM 2694 C CA . HIS B 1 146 ? -15.719 30.016 10.117 1 94.25 146 HIS B CA 1
ATOM 2695 C C . HIS B 1 146 ? -16.219 28.609 10.445 1 94.25 146 HIS B C 1
ATOM 2697 O O . HIS B 1 146 ? -17.344 28.25 10.094 1 94.25 146 HIS B O 1
ATOM 2703 N N . ILE B 1 147 ? -15.438 27.75 10.922 1 96.69 147 ILE B N 1
ATOM 2704 C CA . ILE B 1 147 ? -15.852 26.438 11.422 1 96.69 147 ILE B CA 1
ATOM 2705 C C . ILE B 1 147 ? -15.258 26.203 12.812 1 96.69 147 ILE B C 1
ATOM 2707 O O . ILE B 1 147 ? -14.297 26.875 13.203 1 96.69 147 ILE B O 1
ATOM 2711 N N . PRO B 1 148 ? -15.883 25.25 13.523 1 97.38 148 PRO B N 1
ATOM 2712 C CA . PRO B 1 148 ? -15.344 24.984 14.859 1 97.38 148 PRO B CA 1
ATOM 2713 C C . PRO B 1 148 ? -13.906 24.469 14.828 1 97.38 148 PRO B C 1
ATOM 2715 O O . PRO B 1 148 ? -13.562 23.625 13.992 1 97.38 148 PRO B O 1
ATOM 2718 N N . VAL B 1 149 ? -13.07 25.016 15.719 1 98.06 149 VAL B N 1
ATOM 2719 C CA . VAL B 1 149 ? -11.664 24.641 15.82 1 98.06 149 VAL B CA 1
ATOM 2720 C C . VAL B 1 149 ? -11.398 23.984 17.172 1 98.06 149 VAL B C 1
ATOM 2722 O O . VAL B 1 149 ? -11.859 24.469 18.219 1 98.06 149 VAL B O 1
ATOM 2725 N N . TYR B 1 150 ? -10.711 22.812 17.172 1 96.94 150 TYR B N 1
ATOM 2726 C CA . TYR B 1 150 ? -10.305 22.125 18.375 1 96.94 150 TYR B CA 1
ATOM 2727 C C . TYR B 1 150 ? -8.789 22.109 18.516 1 96.94 150 TYR B C 1
ATOM 2729 O O . TYR B 1 150 ? -8.07 21.828 17.562 1 96.94 150 TYR B O 1
ATOM 2737 N N . LYS B 1 151 ? -8.352 22.422 19.688 1 96.56 151 LYS B N 1
ATOM 2738 C CA . LYS B 1 151 ? -6.945 22.156 19.984 1 96.56 151 LYS B CA 1
ATOM 2739 C C . LYS B 1 151 ? -6.738 20.719 20.438 1 96.56 151 LYS B C 1
ATOM 2741 O O . LYS B 1 151 ? -7.523 20.188 21.219 1 96.56 151 LYS B O 1
ATOM 2746 N N . VAL B 1 152 ? -5.699 20.156 19.812 1 95.25 152 VAL B N 1
ATOM 2747 C CA . VAL B 1 152 ? -5.48 18.75 20.141 1 95.25 152 VAL B CA 1
ATOM 2748 C C . VAL B 1 152 ? -4.117 18.578 20.797 1 95.25 152 VAL B C 1
ATOM 2750 O O . VAL B 1 152 ? -3.236 19.422 20.656 1 95.25 152 VAL B O 1
ATOM 2753 N N . GLU B 1 153 ? -4.035 17.453 21.562 1 92.44 153 GLU B N 1
ATOM 2754 C CA . GLU B 1 153 ? -2.797 17.125 22.266 1 92.44 153 GLU B CA 1
ATOM 2755 C C . GLU B 1 153 ? -2.342 15.711 21.953 1 92.44 153 GLU B C 1
ATOM 2757 O O . GLU B 1 153 ? -3.168 14.812 21.766 1 92.44 153 GLU B O 1
ATOM 2762 N N . ARG B 1 154 ? -1.051 15.57 21.984 1 90.75 154 ARG B N 1
ATOM 2763 C CA . ARG B 1 154 ? -0.469 14.266 21.672 1 90.75 154 ARG B CA 1
ATOM 2764 C C . ARG B 1 154 ? -0.741 13.273 22.797 1 90.75 154 ARG B C 1
ATOM 2766 O O . ARG B 1 154 ? -0.639 13.617 23.984 1 90.75 154 ARG B O 1
ATOM 2773 N N . LEU B 1 155 ? -1.111 12.125 22.297 1 86.38 155 LEU B N 1
ATOM 2774 C CA . LEU B 1 155 ? -1.273 11.023 23.234 1 86.38 155 LEU B CA 1
ATOM 2775 C C . LEU B 1 155 ? 0.004 10.195 23.328 1 86.38 155 LEU B C 1
ATOM 2777 O O . LEU B 1 155 ? 0.674 9.969 22.312 1 86.38 155 LEU B O 1
ATOM 2781 N N . LYS B 1 156 ? 0.591 9.859 24.469 1 74.25 156 LYS B N 1
ATOM 2782 C CA . LYS B 1 156 ? 1.802 9.055 24.641 1 74.25 156 LYS B CA 1
ATOM 2783 C C . LYS B 1 156 ? 1.604 7.637 24.125 1 74.25 156 LYS B C 1
ATOM 2785 O O . LYS B 1 156 ? 2.561 6.992 23.688 1 74.25 156 LYS B O 1
ATOM 2790 N N . SER B 1 157 ? 0.474 7.086 24.328 1 64.38 157 SER B N 1
ATOM 2791 C CA . SER B 1 157 ? 0.269 5.703 23.906 1 64.38 157 SER B CA 1
ATOM 2792 C C . SER B 1 157 ? -0.911 5.586 22.938 1 64.38 157 SER B C 1
ATOM 2794 O O . SER B 1 157 ? -1.723 6.508 22.828 1 64.38 157 SER B O 1
ATOM 2796 N N . GLU B 1 158 ? -0.825 4.406 22.125 1 61.56 158 GLU B N 1
ATOM 2797 C CA . GLU B 1 158 ? -1.906 4.129 21.172 1 61.56 158 GLU B CA 1
ATOM 2798 C C . GLU B 1 158 ? -3.266 4.164 21.875 1 61.56 158 GLU B C 1
ATOM 2800 O O . GLU B 1 158 ? -3.395 3.717 23.016 1 61.56 158 GLU B O 1
ATOM 2805 N N . PHE B 1 159 ? -4.066 5.266 21.516 1 58.34 159 PHE B N 1
ATOM 2806 C CA . PHE B 1 159 ? -5.414 5.277 22.078 1 58.34 159 PHE B CA 1
ATOM 2807 C C . PHE B 1 159 ? -6.113 3.945 21.844 1 58.34 159 PHE B C 1
ATOM 2809 O O . PHE B 1 159 ? -5.934 3.33 20.781 1 58.34 159 PHE B O 1
ATOM 2816 N N . PRO B 1 160 ? -6.613 3.26 22.875 1 53.44 160 PRO B N 1
ATOM 2817 C CA . PRO B 1 160 ? -7.32 1.984 22.75 1 53.44 160 PRO B CA 1
ATOM 2818 C C . PRO B 1 160 ? -8.258 1.951 21.547 1 53.44 160 PRO B C 1
ATOM 2820 O O . PRO B 1 160 ? -8.781 2.99 21.141 1 53.44 160 PRO B O 1
ATOM 2823 N N . ARG B 1 161 ? -8.242 0.808 20.859 1 52.12 161 ARG B N 1
ATOM 2824 C CA . ARG B 1 161 ? -8.953 0.312 19.688 1 52.12 161 ARG B CA 1
ATOM 2825 C C . ARG B 1 161 ? -10.375 0.863 19.641 1 52.12 161 ARG B C 1
ATOM 2827 O O . ARG B 1 161 ? -11.039 0.784 18.594 1 52.12 161 ARG B O 1
ATOM 2834 N N . ARG B 1 162 ? -10.938 1.122 20.781 1 50.31 162 ARG B N 1
ATOM 2835 C CA . ARG B 1 162 ? -12.391 1.225 20.797 1 50.31 162 ARG B CA 1
ATOM 2836 C C . ARG B 1 162 ? -12.844 2.604 20.328 1 50.31 162 ARG B C 1
ATOM 2838 O O . ARG B 1 162 ? -14.039 2.834 20.125 1 50.31 162 ARG B O 1
ATOM 2845 N N . ASN B 1 163 ? -11.969 3.66 20.188 1 57.34 163 ASN B N 1
ATOM 2846 C CA . ASN B 1 163 ? -12.633 4.945 20 1 57.34 163 ASN B CA 1
ATOM 2847 C C . ASN B 1 163 ? -12.617 5.363 18.531 1 57.34 163 ASN B C 1
ATOM 2849 O O . ASN B 1 163 ? -11.781 4.895 17.75 1 57.34 163 ASN B O 1
ATOM 2853 N N . SER B 1 164 ? -13.734 6.035 18.125 1 76.81 164 SER B N 1
ATOM 2854 C CA . SER B 1 164 ? -13.922 6.637 16.812 1 76.81 164 SER B CA 1
ATOM 2855 C C . SER B 1 164 ? -12.844 7.68 16.516 1 76.81 164 SER B C 1
ATOM 2857 O O . SER B 1 164 ? -12.68 8.641 17.281 1 76.81 164 SER B O 1
ATOM 2859 N N . CYS B 1 165 ? -11.906 7.441 15.703 1 88.56 165 CYS B N 1
ATOM 2860 C CA . CYS B 1 165 ? -10.844 8.359 15.328 1 88.56 165 CYS B CA 1
ATOM 2861 C C . CYS B 1 165 ? -10.938 8.727 13.852 1 88.56 165 CYS B C 1
ATOM 2863 O O . CYS B 1 165 ? -11.469 7.953 13.047 1 88.56 165 CYS B O 1
ATOM 2865 N N . PHE B 1 166 ? -10.523 9.992 13.617 1 91.44 166 PHE B N 1
ATOM 2866 C CA . PHE B 1 166 ? -10.398 10.43 12.234 1 91.44 166 PHE B CA 1
ATOM 2867 C C . PHE B 1 166 ? -8.945 10.43 11.789 1 91.44 166 PHE B C 1
ATOM 2869 O O . PHE B 1 166 ? -8.039 10.688 12.594 1 91.44 166 PHE B O 1
ATOM 2876 N N . LYS B 1 167 ? -8.781 10.195 10.516 1 90.31 167 LYS B N 1
ATOM 2877 C CA . LYS B 1 167 ? -7.422 10.117 9.984 1 90.31 167 LYS B CA 1
ATOM 2878 C C . LYS B 1 167 ? -7.059 11.391 9.227 1 90.31 167 LYS B C 1
ATOM 2880 O O . LYS B 1 167 ? -7.895 11.961 8.523 1 90.31 167 LYS B O 1
ATOM 2885 N N . ALA B 1 168 ? -5.863 11.805 9.422 1 95 168 ALA B N 1
ATOM 2886 C CA . ALA B 1 168 ? -5.293 12.953 8.727 1 95 168 ALA B CA 1
ATOM 2887 C C . ALA B 1 168 ? -3.785 12.797 8.555 1 95 168 ALA B C 1
ATOM 2889 O O . ALA B 1 168 ? -3.242 11.711 8.742 1 95 168 ALA B O 1
ATOM 2890 N N . GLY B 1 169 ? -3.125 13.875 8.047 1 95.5 169 GLY B N 1
ATOM 2891 C CA . GLY B 1 169 ? -1.688 13.812 7.824 1 95.5 169 GLY B CA 1
ATOM 2892 C C . GLY B 1 169 ? -1.317 13.367 6.422 1 95.5 169 GLY B C 1
ATOM 2893 O O . GLY B 1 169 ? -1.897 13.828 5.441 1 95.5 169 GLY B O 1
ATOM 2894 N N . ILE B 1 170 ? -0.285 12.578 6.363 1 93.44 170 ILE B N 1
ATOM 2895 C CA . ILE B 1 170 ? 0.21 12.023 5.105 1 93.44 170 ILE B CA 1
ATOM 2896 C C . ILE B 1 170 ? 0.126 10.5 5.145 1 93.44 170 ILE B C 1
ATOM 2898 O O . ILE B 1 170 ? 0.958 9.844 5.777 1 93.44 170 ILE B O 1
ATOM 2902 N N . LEU B 1 171 ? -0.751 10.031 4.379 1 87.56 171 LEU B N 1
ATOM 2903 C CA . LEU B 1 171 ? -0.998 8.602 4.445 1 87.56 171 LEU B CA 1
ATOM 2904 C C . LEU B 1 171 ? 0.277 7.816 4.148 1 87.56 171 LEU B C 1
ATOM 2906 O O . LEU B 1 171 ? 0.982 8.109 3.182 1 87.56 171 LEU B O 1
ATOM 2910 N N . ASN B 1 172 ? 0.592 6.863 5.043 1 83 172 ASN B N 1
ATOM 2911 C CA . ASN B 1 172 ? 1.709 5.934 4.93 1 83 172 ASN B CA 1
ATOM 2912 C C . ASN B 1 172 ? 3.043 6.621 5.207 1 83 172 ASN B C 1
ATOM 2914 O O . ASN B 1 172 ? 4.105 6.02 5.035 1 83 172 ASN B O 1
ATOM 2918 N N . ILE B 1 173 ? 3.047 7.871 5.57 1 88.69 173 ILE B N 1
ATOM 2919 C CA . ILE B 1 173 ? 4.27 8.594 5.91 1 88.69 173 ILE B CA 1
ATOM 2920 C C . ILE B 1 173 ? 4.164 9.148 7.328 1 88.69 173 ILE B C 1
ATOM 2922 O O . ILE B 1 173 ? 5.02 8.883 8.172 1 88.69 173 ILE B O 1
ATOM 2926 N N . PHE B 1 174 ? 3.23 9.867 7.562 1 92 174 PHE B N 1
ATOM 2927 C CA . PHE B 1 174 ? 2.943 10.484 8.859 1 92 174 PHE B CA 1
ATOM 2928 C C . PHE B 1 174 ? 1.448 10.445 9.156 1 92 174 PHE B C 1
ATOM 2930 O O . PHE B 1 174 ? 0.734 11.414 8.898 1 92 174 PHE B O 1
ATOM 2937 N N . ASN B 1 175 ? 1.058 9.383 9.773 1 90.5 175 ASN B N 1
ATOM 2938 C CA . ASN B 1 175 ? -0.354 9.141 10.047 1 90.5 175 ASN B CA 1
ATOM 2939 C C . ASN B 1 175 ? -0.793 9.789 11.352 1 90.5 175 ASN B C 1
ATOM 2941 O O . ASN B 1 175 ? -0.193 9.555 12.406 1 90.5 175 ASN B O 1
ATOM 2945 N N . ILE B 1 176 ? -1.806 10.586 11.219 1 92.5 176 ILE B N 1
ATOM 2946 C CA . ILE B 1 176 ? -2.33 11.234 12.414 1 92.5 176 ILE B CA 1
ATOM 2947 C C . ILE B 1 176 ? -3.738 10.719 12.711 1 92.5 176 ILE B C 1
ATOM 2949 O O . ILE B 1 176 ? -4.621 10.789 11.852 1 92.5 176 ILE B O 1
ATOM 2953 N N . SER B 1 177 ? -3.906 10.211 13.875 1 91.38 177 SER B N 1
ATOM 2954 C CA . SER B 1 177 ? -5.215 9.773 14.352 1 91.38 177 SER B CA 1
ATOM 2955 C C . SER B 1 177 ? -5.773 10.742 15.391 1 91.38 177 SER B C 1
ATOM 2957 O O . SER B 1 177 ? -5.164 10.953 16.438 1 91.38 177 SER B O 1
ATOM 2959 N N . ILE B 1 178 ? -6.875 11.312 15.047 1 94.12 178 ILE B N 1
ATOM 2960 C CA . ILE B 1 178 ? -7.531 12.273 15.922 1 94.12 178 ILE B CA 1
ATOM 2961 C C . ILE B 1 178 ? -8.68 11.594 16.656 1 94.12 178 ILE B C 1
ATOM 2963 O O . ILE B 1 178 ? -9.688 11.219 16.047 1 94.12 178 ILE B O 1
ATOM 2967 N N . CYS B 1 179 ? -8.547 11.586 17.953 1 91.5 179 CYS B N 1
ATOM 2968 C CA . CYS B 1 179 ? -9.516 10.812 18.719 1 91.5 179 CYS B CA 1
ATOM 2969 C C . CYS B 1 179 ? -10.211 11.672 19.766 1 91.5 179 CYS B C 1
ATOM 2971 O O . CYS B 1 179 ? -9.562 12.492 20.422 1 91.5 179 CYS B O 1
ATOM 2973 N N . GLY B 1 180 ? -11.531 11.438 19.797 1 88.5 180 GLY B N 1
ATOM 2974 C CA . GLY B 1 180 ? -12.289 12.172 20.812 1 88.5 180 GLY B CA 1
ATOM 2975 C C . GLY B 1 180 ? -12.234 11.523 22.188 1 88.5 180 GLY B C 1
ATOM 2976 O O . GLY B 1 180 ? -12.195 10.297 22.297 1 88.5 180 GLY B O 1
ATOM 2977 N N . LYS B 1 181 ? -12.18 12.305 23.203 1 76.88 181 LYS B N 1
ATOM 2978 C CA . LYS B 1 181 ? -12.25 11.789 24.562 1 76.88 181 LYS B CA 1
ATOM 2979 C C . LYS B 1 181 ? -13.609 11.156 24.844 1 76.88 181 LYS B C 1
ATOM 2981 O O . LYS B 1 181 ? -14.648 11.781 24.641 1 76.88 181 LYS B O 1
ATOM 2986 N N . THR B 1 182 ? -13.758 9.828 24.594 1 58.12 182 THR B N 1
ATOM 2987 C CA . THR B 1 182 ? -15.008 9.25 25.047 1 58.12 182 THR B CA 1
ATOM 2988 C C . THR B 1 182 ? -15.141 9.367 26.562 1 58.12 182 THR B C 1
ATOM 2990 O O . THR B 1 182 ? -14.172 9.156 27.297 1 58.12 182 THR B O 1
ATOM 2993 N N . LYS B 1 183 ? -16.188 10.109 27.094 1 47.78 183 LYS B N 1
ATOM 2994 C CA . LYS B 1 183 ? -16.547 9.945 28.5 1 47.78 183 LYS B CA 1
ATOM 2995 C C . LYS B 1 183 ? -16.656 8.469 28.875 1 47.78 183 LYS B C 1
ATOM 2997 O O . LYS B 1 183 ? -17.391 7.715 28.25 1 47.78 183 LYS B O 1
ATOM 3002 N N . ILE B 1 184 ? -15.656 7.809 29.203 1 37.34 184 ILE B N 1
ATOM 3003 C CA . ILE B 1 184 ? -15.961 6.586 29.938 1 37.34 184 ILE B CA 1
ATOM 3004 C C . ILE B 1 184 ? -17.094 6.84 30.922 1 37.34 184 ILE B C 1
ATOM 3006 O O . ILE B 1 184 ? -16.969 7.672 31.828 1 37.34 184 ILE B O 1
ATOM 3010 N N . GLN B 1 185 ? -18.391 6.809 30.453 1 30.83 185 GLN B N 1
ATOM 3011 C CA . GLN B 1 185 ? -19.266 6.469 31.562 1 30.83 185 GLN B CA 1
ATOM 3012 C C . GLN B 1 185 ? -18.859 5.145 32.188 1 30.83 185 GLN B C 1
ATOM 3014 O O . GLN B 1 185 ? -18.406 4.227 31.5 1 30.83 185 GLN B O 1
#

Solvent-accessible surface area (backbone atoms only — not comparable to full-atom values): 20696 Å² total; per-residue (Å²): 130,93,79,76,94,80,84,77,54,57,67,78,62,79,62,63,74,48,76,71,55,53,58,46,76,38,72,31,70,38,89,81,69,49,82,41,32,36,38,42,34,36,27,66,76,72,36,33,36,42,24,39,38,44,38,76,76,59,20,25,40,22,38,42,31,62,75,59,37,27,35,37,38,35,36,60,72,69,58,33,24,39,34,34,75,60,55,84,88,74,56,78,50,72,71,50,49,54,51,51,45,48,51,49,28,52,49,53,61,67,42,64,38,50,77,44,40,29,38,34,52,85,86,56,58,43,69,79,50,72,69,52,34,67,54,49,26,67,73,48,36,73,72,38,60,95,32,46,34,29,64,42,42,80,46,93,56,85,72,69,87,83,62,76,58,47,69,45,55,38,85,62,49,39,32,29,37,44,28,58,66,68,76,78,119,132,93,83,74,75,90,78,74,44,67,70,77,66,78,64,68,75,50,79,70,55,52,57,46,76,38,72,31,71,37,89,82,70,48,81,40,32,35,36,41,34,36,28,66,78,73,36,31,37,42,25,39,38,45,35,77,76,60,20,24,40,22,37,43,31,64,76,59,37,28,33,35,38,36,36,60,74,70,58,33,24,37,34,34,76,61,53,85,87,75,57,78,50,72,70,51,50,52,52,51,45,48,50,49,30,52,49,53,59,67,40,63,40,49,78,43,38,29,37,33,53,87,86,55,59,44,68,78,50,72,71,54,33,67,55,49,25,68,71,48,36,71,72,39,61,94,32,45,34,28,64,42,43,79,46,93,56,84,72,67,87,81,60,75,58,46,68,44,54,38,85,62,48,40,33,30,36,43,28,57,64,70,75,77,123

Radius of gyration: 25.71 Å; Cα contacts (8 Å, |Δi|>4): 706; chains: 2; bounding box: 73×77×58 Å

Secondary structure (DSSP, 8-state):
--S------------------SEEEEEE--TTS-S-EEEEEEETTTTEEEEEEE-GGG-EEEEEETTTTEEEEEEGGGTEEEEEE--TTTSPPHHHHHHHHHHHHHHHHHT--EEEEEEE-TT-EE---HHHHHHH-HHHHHHHTTS-EEE-EE-SS---TTS-EEEEEETTTEEEEEEE-----/----STT-S------------SEEEEEE--TTS-S-EEEEEEETTTTEEEEEEE-GGG-EEEEEETTTTEEEEEEGGGTEEEEEE--TTTSPPHHHHHHHHHHHHHHHHHT--EEEEEEE-TT-EE---HHHHHHH-HHHHHHHTTS-EEE-EE-SS---TTS-EEEEEETTTEEEEEEE-----

Nearest PDB structures (foldseek):
  8rnu-assembly1_C  TM=4.609E-01  e=3.013E-02  Homo sapiens
  2yzy-assembly1_A  TM=7.642E-01  e=3.501E+00  Thermus thermophilus HB8
  7uct-assembly1_B  TM=3.739E-01  e=8.447E+00  Homo sapiens
  8rnu-assembly1_C  TM=4.703E-01  e=2.225E-02  Homo sapiens
  2yzy-assembly1_A  TM=7.230E-01  e=2.241E+00  Thermus thermophilus HB8

Foldseek 3Di:
DPPPPDDDDPPVCPVCCPPPPLKDKFKADDLVPDPWIKIWIARNVQQKIWMWIDDVQQTKIWMDRVVVQKIKIDRVNVRDMDIDGHDPPPDDGSVRVVVVRVVNRVVSVVLQAAEWEKEWEPVDWDADDPVVCVVVDDVVCVVCHPHTDTDIDTDPDDDPPPFDWDWDDDRSHYIYTYTYDDPPD/DVPPPPPDDPPVPPVCPPPPPLKDKFKADDLVPDPWIKIWIARNVQQKIWMWIDDVQQTKIWMDRVVVQKIKIDRVNVRDMDIDGHDPPPDDGSVRVRVVRVVNRVVSVVLQAAEWEKEWEPVDWDADDPVVCVVVDDVVCVVCHPHTDTDIDTDPDDDDPPFDWDWDDDRSHYIYTYTYDPPPD